Protein AF-A0A966XB94-F1 (afdb_monomer)

Solvent-accessible surface area (backbone atoms only — not comparable to full-atom values): 13380 Å² total; per-residue (Å²): 90,88,75,90,69,36,71,94,83,30,78,78,75,73,34,48,25,57,46,32,64,73,42,49,97,47,20,48,63,50,39,17,28,52,26,22,50,52,15,42,55,37,43,75,74,72,42,56,65,42,92,32,24,44,35,20,38,26,52,93,80,25,50,70,78,54,37,34,45,10,44,30,67,41,37,68,53,18,28,51,39,28,47,25,27,31,51,12,14,49,63,28,40,13,44,39,22,36,26,30,43,69,44,48,30,69,39,48,78,58,95,72,76,51,42,21,40,36,81,62,48,54,72,57,41,55,68,37,32,29,40,17,48,37,74,46,23,85,45,52,31,36,25,28,21,66,33,25,39,47,62,74,38,70,87,34,34,32,38,49,19,48,63,50,40,48,40,42,45,64,76,32,47,38,76,39,32,33,27,38,46,56,55,72,51,63,46,79,50,85,51,58,39,55,46,33,38,38,22,46,73,22,61,33,49,46,80,37,75,76,82,79,54,67,72,58,50,50,40,32,58,65,40,57,58,79,68,50,75,68,37,48,55,27,46,48,54,46,51,54,49,48,56,56,31,66,71,54,86,65,80,57,63,65,35,51,51,56,54,54,58,58,78,74,113

Sequence (265 aa):
RVQRLRAPLAREWPAPLDHVLEAGAQARDIIFARYAVIANELKSFGITANCIPTADVARDTTHPVLKNRCFGQSAEIVSEMALAAAQGLLEGGVLPVMKHMPGHGLAELDSHLQAPHTNVSLDKLEQVDFEPFRALNKLLMGMTAHVIYEAIDPERPGTISPEVHRLIRSSIGFDGLLMSDDLSMEALGGTVKDRTSAAIAAGCDIVLHCNGNLDEMQDVAEAACLMTLKARERAAKVINLHETLAQREVDISRFTAQLDAMSQI

Secondary structure (DSSP, 8-state):
---SS-TTTS-----HHHHHHHHGGGHHHHHHHHHHHHHHHHHHTT--EE---B-PPP-SSS-HHHHTTSS-SSHHHHHHHHHHHHHHHHHTT-EE-EEEET--TT-B--SSSSPPEE---HHHHHHHTHHHHHHTTTSSEEEE---EETTTBSSS-GGG-HHHHHHHHHTS---SEEEEEETTSGGG-S-HHHHHHHHHHHT-SEEE--S--HHHHHHHHHHH-SPPHHHHHHHHHHHHHHHHHHT-----HHHHHHHHHHTT-

Foldseek 3Di:
DDDDQDPPLADDDFQLQVQLVLCDPCSLVLLLLVLLRVLLSCVVVVAAADADDALAAADPQFDPVCRSSANYNFNVRSLSSRVSNQNSNLLSLHAYAYDAPQHPNQFHDDPPQAQTEHADAPVVSLRTRNSSLLSVLPGQHYEHGLYHYCNQHNPFGLLLALRSVVCSCPSSVRLHQYEYDALVRCHGPDALLVSLLSNVVSPHQYYHHDPPDPVSVVSNVVNNPDGDPSSVVSVVVVVVSSVVSVPDDHPSVVSVVVNVVSVVD

Mean predicted aligned error: 4.07 Å

Nearest PDB structures (foldseek):
  3tev-assembly1_A  TM=8.348E-01  e=4.240E-18  Deinococcus radiodurans R1 = ATCC 13939 = DSM 20539
  3sqm-assembly2_D  TM=8.487E-01  e=3.829E-17  Picosynechococcus sp. PCC 7002
  4gnv-assembly1_A  TM=8.788E-01  e=5.672E-16  Burkholderia cenocepacia J2315
  6k5j-assembly1_A  TM=8.424E-01  e=1.150E-16  Paenibacillaceae
  3sql-assembly1_A  TM=8.472E-01  e=2.626E-16  Picosynechococcus sp. PCC 7002

Radius of gyration: 18.17 Å; Cα contacts (8 Å, |Δi|>4): 525; chains: 1; bounding box: 46×42×48 Å

Structure (mmCIF, N/CA/C/O backbone):
data_AF-A0A966XB94-F1
#
_entry.id   AF-A0A966XB94-F1
#
loop_
_atom_site.group_PDB
_atom_site.id
_atom_site.type_symbol
_atom_site.label_atom_id
_atom_site.label_alt_id
_atom_site.label_comp_id
_atom_site.label_asym_id
_atom_site.label_entity_id
_atom_site.label_seq_id
_atom_site.pdbx_PDB_ins_code
_atom_site.Cartn_x
_atom_site.Cartn_y
_atom_site.Cartn_z
_atom_site.occupancy
_atom_site.B_iso_or_equiv
_atom_site.auth_seq_id
_atom_site.auth_comp_id
_atom_site.auth_asym_id
_atom_site.auth_atom_id
_atom_site.pdbx_PDB_model_num
ATOM 1 N N . ARG A 1 1 ? -6.868 13.690 0.221 1.00 81.06 1 ARG A N 1
ATOM 2 C CA . ARG A 1 1 ? -7.377 12.505 0.943 1.00 81.06 1 ARG A CA 1
ATOM 3 C C . ARG A 1 1 ? -8.189 11.669 -0.036 1.00 81.06 1 ARG A C 1
ATOM 5 O O . ARG A 1 1 ? -8.717 12.246 -0.981 1.00 81.06 1 ARG A O 1
ATOM 12 N N . VAL A 1 2 ? -8.322 10.361 0.179 1.00 87.44 2 VAL A N 1
ATOM 13 C CA . VAL A 1 2 ? -9.183 9.489 -0.638 1.00 87.44 2 VAL A CA 1
ATOM 14 C C . VAL A 1 2 ? -10.044 8.652 0.299 1.00 87.44 2 VAL A C 1
ATOM 16 O O . VAL A 1 2 ? -9.514 7.878 1.085 1.00 87.44 2 VAL A O 1
ATOM 19 N N . GLN A 1 3 ? -11.360 8.826 0.212 1.00 94.19 3 GLN A N 1
ATOM 20 C CA . GLN A 1 3 ? -12.354 8.063 0.959 1.00 94.19 3 GLN A CA 1
ATOM 21 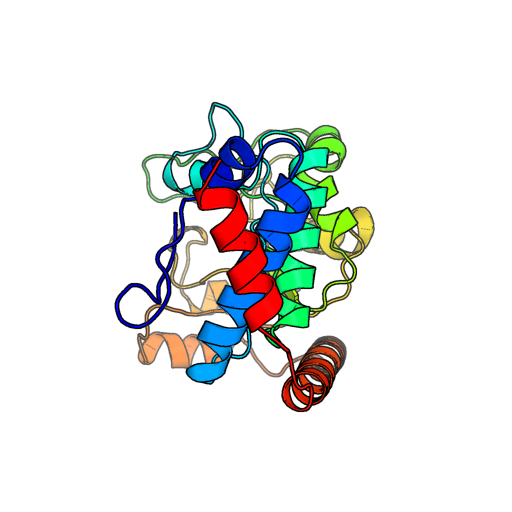C C . GLN A 1 3 ? -13.553 7.847 0.029 1.00 94.19 3 GLN A C 1
ATOM 23 O O . GLN A 1 3 ? -14.163 8.819 -0.414 1.00 94.19 3 GLN A O 1
ATOM 28 N N . ARG A 1 4 ? -13.832 6.590 -0.335 1.00 94.88 4 ARG A N 1
ATOM 29 C CA . ARG A 1 4 ? -14.879 6.249 -1.316 1.00 94.88 4 ARG A CA 1
ATOM 30 C C . ARG A 1 4 ? -16.256 6.104 -0.667 1.00 94.88 4 ARG A C 1
ATOM 32 O O . ARG A 1 4 ? -17.220 6.635 -1.201 1.00 94.88 4 ARG A O 1
ATOM 39 N N . LEU A 1 5 ? -16.327 5.449 0.493 1.00 95.31 5 LEU A N 1
ATOM 40 C CA . LEU A 1 5 ? -17.535 5.385 1.317 1.00 95.31 5 LEU A CA 1
ATOM 41 C C . LEU A 1 5 ? -17.541 6.548 2.301 1.00 95.31 5 LEU A C 1
ATOM 43 O O . LEU A 1 5 ? -16.591 6.709 3.061 1.00 95.31 5 LEU A O 1
ATOM 47 N N . ARG A 1 6 ? -18.585 7.366 2.245 1.00 94.31 6 ARG A N 1
ATOM 48 C CA . ARG A 1 6 ? -18.711 8.667 2.914 1.00 94.31 6 ARG A CA 1
ATOM 49 C C . ARG A 1 6 ? -20.108 8.818 3.507 1.00 94.31 6 ARG A C 1
ATOM 51 O O . ARG A 1 6 ? -20.956 7.951 3.280 1.00 94.31 6 ARG A O 1
ATOM 58 N N . ALA A 1 7 ? -20.367 9.898 4.239 1.00 92.19 7 ALA A N 1
ATOM 59 C CA . ALA A 1 7 ? -21.695 10.120 4.806 1.00 92.19 7 ALA A CA 1
ATOM 60 C C . ALA A 1 7 ? -22.765 10.164 3.690 1.00 92.19 7 ALA A C 1
ATOM 62 O O . ALA A 1 7 ? -22.505 10.730 2.624 1.00 92.19 7 ALA A O 1
ATOM 63 N N . PRO A 1 8 ? -23.961 9.577 3.900 1.00 93.81 8 PRO A N 1
ATOM 64 C CA . PRO A 1 8 ? -24.452 8.945 5.133 1.00 93.81 8 PRO A CA 1
ATOM 65 C C . PRO A 1 8 ? -24.104 7.448 5.286 1.00 93.81 8 PRO A C 1
ATOM 67 O O . PRO A 1 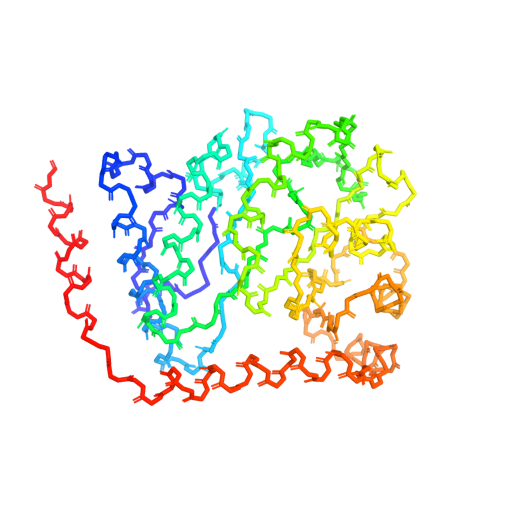8 ? -24.529 6.834 6.257 1.00 93.81 8 PRO A O 1
ATOM 70 N N . LEU A 1 9 ? -23.376 6.844 4.341 1.00 93.75 9 LEU A N 1
ATOM 71 C CA . LEU A 1 9 ? -23.086 5.401 4.327 1.00 93.75 9 LEU A CA 1
ATOM 72 C C . LEU A 1 9 ? -21.977 4.989 5.308 1.00 93.75 9 LEU A C 1
ATOM 74 O O . LEU A 1 9 ? -21.950 3.848 5.754 1.00 93.75 9 LEU A O 1
ATOM 78 N N . ALA A 1 10 ? -21.054 5.901 5.606 1.00 94.81 10 ALA A N 1
ATOM 79 C CA . ALA A 1 10 ? -19.931 5.702 6.520 1.00 94.81 10 ALA A CA 1
ATOM 80 C C . ALA A 1 10 ? -19.535 7.035 7.176 1.00 94.81 10 ALA A C 1
ATOM 82 O O . ALA A 1 10 ? -19.885 8.109 6.673 1.00 94.81 10 ALA A O 1
ATOM 83 N N . ARG A 1 11 ? -18.786 6.982 8.281 1.00 94.69 11 ARG A N 1
ATOM 84 C CA . ARG A 1 11 ? -18.250 8.155 8.985 1.00 94.69 11 ARG A CA 1
ATOM 85 C C . ARG A 1 11 ? -17.335 8.967 8.064 1.00 94.69 11 ARG A C 1
ATOM 87 O O . ARG A 1 11 ? -16.518 8.419 7.332 1.00 94.69 11 ARG A O 1
ATOM 94 N N . GLU A 1 12 ? -17.443 10.292 8.104 1.00 94.81 12 GLU A N 1
ATOM 95 C CA . GLU A 1 12 ? -16.472 11.182 7.455 1.00 94.81 12 GLU A CA 1
ATOM 96 C C . GLU A 1 12 ? -15.169 11.210 8.251 1.00 94.81 12 GLU A C 1
ATOM 98 O O . GLU A 1 12 ? -15.199 11.384 9.468 1.00 94.81 12 GLU A O 1
ATOM 103 N N . TRP A 1 13 ? -14.031 11.085 7.566 1.00 94.62 13 TRP A N 1
ATOM 104 C CA . TRP A 1 13 ? -12.727 11.119 8.221 1.00 94.62 13 TRP A CA 1
ATOM 105 C C . TRP A 1 13 ? -11.873 12.303 7.753 1.00 94.62 13 TRP A C 1
ATOM 107 O O . TRP A 1 13 ? -11.819 12.588 6.547 1.00 94.62 13 TRP A O 1
ATOM 117 N N . PRO A 1 14 ? -11.121 12.946 8.668 1.00 94.38 14 PRO A N 1
ATOM 118 C CA . PRO A 1 14 ? -10.070 13.879 8.283 1.00 94.38 14 PRO A CA 1
ATOM 119 C C . PRO A 1 14 ? -9.005 13.177 7.434 1.00 94.38 14 PRO A C 1
ATOM 121 O O . PRO A 1 14 ? -8.897 11.940 7.385 1.00 94.38 14 PRO A O 1
ATOM 124 N N . ALA A 1 15 ? -8.187 13.962 6.736 1.00 95.25 15 ALA A N 1
ATOM 125 C CA . ALA A 1 15 ? -7.038 13.403 6.039 1.00 95.25 15 ALA A CA 1
ATOM 126 C C . ALA A 1 15 ? -6.127 12.660 7.044 1.00 95.25 15 ALA A C 1
ATOM 128 O O . ALA A 1 15 ? -6.026 13.097 8.187 1.00 95.25 15 ALA A O 1
ATOM 129 N N . PRO A 1 16 ? -5.501 11.524 6.681 1.00 96.06 16 PRO A N 1
ATOM 130 C CA . PRO A 1 16 ? -4.623 10.796 7.598 1.00 96.06 16 PRO A CA 1
ATOM 131 C C . PRO A 1 16 ? -3.539 11.662 8.245 1.00 96.06 16 PRO A C 1
ATOM 133 O O . PRO A 1 16 ? -3.390 11.594 9.459 1.00 96.06 16 PRO A O 1
ATOM 136 N N . LEU A 1 17 ? -2.858 12.506 7.463 1.00 95.62 17 LEU A N 1
ATOM 137 C CA . LEU A 1 17 ? -1.831 13.416 7.975 1.00 95.62 17 LEU A CA 1
ATOM 138 C C . LEU A 1 17 ? -2.401 14.389 9.015 1.00 95.62 17 LEU A C 1
ATOM 140 O O . LEU A 1 17 ? -1.863 14.489 10.111 1.00 95.62 17 LEU A O 1
ATOM 144 N N . ASP A 1 18 ? -3.513 15.051 8.689 1.00 95.50 18 ASP A N 1
ATOM 145 C CA . ASP A 1 18 ? -4.165 16.014 9.585 1.00 95.50 18 ASP A CA 1
ATOM 146 C C . ASP A 1 18 ? -4.598 15.331 10.892 1.00 95.50 18 ASP A C 1
ATOM 148 O O . ASP A 1 18 ? -4.340 15.841 11.973 1.00 95.50 18 ASP A O 1
ATOM 152 N N . HIS A 1 19 ? -5.146 14.115 10.805 1.00 95.38 19 HIS A N 1
ATOM 153 C CA . HIS A 1 19 ? -5.589 13.356 11.976 1.00 95.38 19 HIS A CA 1
ATOM 154 C C . HIS A 1 19 ? -4.436 12.946 12.900 1.00 95.38 19 HIS A C 1
ATOM 156 O O . HIS A 1 19 ? -4.595 12.946 14.116 1.00 95.38 19 HIS A O 1
ATOM 162 N N . VAL A 1 20 ? -3.281 12.580 12.330 1.00 96.88 20 VAL A N 1
ATOM 163 C CA . VAL A 1 20 ? -2.068 12.290 13.111 1.00 96.88 20 VAL A CA 1
ATOM 164 C C . VAL A 1 20 ? -1.598 13.551 13.833 1.00 96.88 20 VAL A C 1
ATOM 166 O O . VAL A 1 20 ? -1.288 13.491 15.021 1.00 96.88 20 VAL A O 1
ATOM 169 N N . LEU A 1 21 ? -1.575 14.692 13.138 1.00 95.50 21 LEU A N 1
ATOM 170 C CA . LEU A 1 21 ? -1.151 15.969 13.714 1.00 95.50 21 LEU A CA 1
ATOM 171 C C . LEU A 1 21 ? -2.092 16.439 14.833 1.00 95.50 21 LEU A C 1
ATOM 173 O O . LEU A 1 21 ? -1.614 16.843 15.890 1.00 95.50 21 LEU A O 1
ATOM 177 N N . GLU A 1 22 ? -3.406 16.347 14.625 1.00 95.12 22 GLU A N 1
ATOM 178 C CA . GLU A 1 22 ? -4.432 16.707 15.613 1.00 95.12 22 GLU A CA 1
ATOM 179 C C . GLU A 1 22 ? -4.371 15.813 16.860 1.00 95.12 22 GLU A C 1
ATOM 181 O O . GLU A 1 22 ? -4.443 16.309 17.982 1.00 95.12 22 GLU A O 1
ATOM 186 N N . ALA A 1 23 ? -4.187 14.501 16.683 1.00 94.94 23 ALA A N 1
ATOM 187 C CA . ALA A 1 23 ? -4.141 13.548 17.791 1.00 94.94 23 ALA A CA 1
ATOM 188 C C . ALA A 1 23 ? -2.855 13.640 18.637 1.00 94.94 23 ALA A C 1
ATOM 190 O O . ALA A 1 23 ? -2.829 13.173 19.782 1.00 94.94 23 ALA A O 1
ATOM 191 N N . GLY A 1 24 ? -1.776 14.216 18.094 1.00 94.94 24 GLY A N 1
ATOM 192 C CA . GLY A 1 24 ? -0.509 14.420 18.797 1.00 94.94 24 GLY A CA 1
ATOM 193 C C . GLY A 1 24 ? 0.023 13.136 19.442 1.00 94.94 24 GLY A C 1
ATOM 194 O O . GLY A 1 24 ? 0.186 12.112 18.784 1.00 94.94 24 GLY A O 1
ATOM 195 N N . ALA A 1 25 ? 0.261 13.164 20.756 1.00 94.75 25 ALA A N 1
ATOM 196 C CA . ALA A 1 25 ? 0.784 12.012 21.501 1.00 94.75 25 ALA A CA 1
ATOM 197 C C . ALA A 1 25 ? -0.132 10.769 21.473 1.00 94.75 25 ALA A C 1
ATOM 199 O O . ALA A 1 25 ? 0.331 9.667 21.750 1.00 94.75 25 ALA A O 1
ATOM 200 N N . GLN A 1 26 ? -1.416 10.927 21.137 1.00 95.88 26 GLN A N 1
ATOM 201 C CA . GLN A 1 26 ? -2.382 9.827 21.038 1.00 95.88 26 GLN A CA 1
ATOM 202 C C . GLN A 1 26 ? -2.516 9.285 19.605 1.00 95.88 26 GLN A C 1
ATOM 204 O O . GLN A 1 26 ? -3.326 8.388 19.365 1.00 95.88 26 GLN A O 1
ATOM 209 N N . ALA A 1 27 ? -1.741 9.802 18.643 1.00 97.00 27 ALA A N 1
ATOM 210 C CA . ALA A 1 27 ? -1.907 9.501 17.222 1.00 97.00 27 ALA A CA 1
ATOM 211 C C . ALA A 1 27 ? -1.929 8.003 16.916 1.00 97.00 27 ALA A C 1
ATOM 213 O O . ALA A 1 27 ? -2.800 7.554 16.175 1.00 97.00 27 ALA A O 1
ATOM 214 N N . ARG A 1 28 ? -1.045 7.211 17.533 1.00 97.88 28 ARG A N 1
ATOM 215 C CA . ARG A 1 28 ? -0.997 5.757 17.328 1.00 97.88 28 ARG A CA 1
ATOM 216 C C . ARG A 1 28 ? -2.343 5.096 17.618 1.00 97.88 28 ARG A C 1
ATOM 218 O O . ARG A 1 28 ? -2.880 4.369 16.781 1.00 97.88 28 ARG A O 1
ATOM 225 N N . ASP A 1 29 ? -2.887 5.360 18.797 1.00 97.38 29 ASP A N 1
ATOM 226 C CA . ASP A 1 29 ? -4.100 4.708 19.277 1.00 97.38 29 ASP A CA 1
ATOM 227 C C . ASP A 1 29 ? -5.339 5.226 18.531 1.00 97.38 29 ASP A C 1
ATOM 229 O O . ASP A 1 29 ? -6.244 4.454 18.206 1.00 97.38 29 ASP A O 1
ATOM 233 N N . ILE A 1 30 ? -5.341 6.508 18.161 1.00 97.50 30 ILE A N 1
ATOM 234 C CA . ILE A 1 30 ? -6.387 7.127 17.342 1.00 97.50 30 ILE A CA 1
ATOM 235 C C . ILE A 1 30 ? -6.385 6.583 15.910 1.00 97.50 30 ILE A C 1
ATOM 237 O O . ILE A 1 30 ? -7.448 6.291 15.357 1.00 97.50 30 ILE A O 1
ATOM 241 N N . ILE A 1 31 ? -5.215 6.401 15.296 1.00 98.25 31 ILE A N 1
ATOM 242 C CA . ILE A 1 31 ? -5.094 5.797 13.967 1.00 98.25 31 ILE A CA 1
ATOM 243 C C . ILE A 1 31 ? -5.519 4.329 14.001 1.00 98.25 31 ILE A C 1
ATOM 245 O O . ILE A 1 31 ? -6.277 3.906 13.127 1.00 98.25 31 ILE A O 1
ATOM 249 N N . PHE A 1 32 ? -5.126 3.575 15.028 1.00 98.56 32 PHE A N 1
ATOM 250 C CA . PHE A 1 32 ? -5.608 2.211 15.225 1.00 98.56 32 PHE A CA 1
ATOM 251 C C . PHE A 1 32 ? -7.145 2.155 15.299 1.00 98.56 32 PHE A C 1
ATOM 253 O O . PHE A 1 32 ? -7.776 1.456 14.502 1.00 98.56 32 PHE A O 1
ATOM 260 N N . ALA A 1 33 ? -7.758 2.940 16.193 1.00 98.12 33 ALA A N 1
ATOM 261 C CA . ALA A 1 33 ? -9.210 2.975 16.372 1.00 98.12 33 ALA A CA 1
ATOM 262 C C . ALA A 1 33 ? -9.939 3.423 15.096 1.00 98.12 33 ALA A C 1
ATOM 264 O O . ALA A 1 33 ? -10.925 2.805 14.692 1.00 98.12 33 ALA A O 1
ATOM 265 N N . ARG A 1 34 ? -9.416 4.448 14.408 1.00 97.62 34 ARG A N 1
ATOM 266 C CA . ARG A 1 34 ? -9.930 4.914 13.114 1.00 97.62 34 ARG A CA 1
ATOM 267 C C . ARG A 1 34 ? -10.039 3.772 12.116 1.00 97.62 34 ARG A C 1
ATOM 269 O O . ARG A 1 34 ? -11.087 3.593 11.500 1.00 97.62 34 ARG A O 1
ATOM 276 N N . TYR A 1 35 ? -8.963 3.015 11.930 1.00 98.31 35 TYR A N 1
ATOM 277 C CA . TYR A 1 35 ? -8.954 1.966 10.920 1.00 98.31 35 TYR A CA 1
ATOM 278 C C . TYR A 1 35 ? -9.720 0.711 11.340 1.00 98.31 35 TYR A C 1
ATOM 280 O O . TYR A 1 35 ? -10.252 0.037 10.461 1.00 98.31 35 TYR A O 1
ATOM 288 N N . ALA A 1 36 ? -9.881 0.451 12.640 1.00 97.88 36 ALA A N 1
ATOM 289 C CA . ALA A 1 36 ? -10.819 -0.560 13.124 1.00 97.88 36 ALA A CA 1
ATOM 290 C C . ALA A 1 36 ? -12.274 -0.204 12.777 1.00 97.88 36 ALA A C 1
ATOM 292 O O . ALA A 1 36 ? -12.994 -1.044 12.235 1.00 97.88 36 ALA A O 1
ATOM 293 N N . VAL A 1 37 ? -12.689 1.054 12.994 1.00 97.31 37 VAL A N 1
ATOM 294 C CA . VAL A 1 37 ? -14.025 1.538 12.596 1.00 97.31 37 VAL A CA 1
ATOM 295 C C . VAL A 1 37 ? -14.209 1.470 11.079 1.00 97.31 37 VAL A C 1
ATOM 297 O O . VAL A 1 37 ? -15.192 0.889 10.624 1.00 97.31 37 VAL A O 1
ATOM 300 N N . ILE A 1 38 ? -13.241 1.963 10.296 1.00 97.62 38 ILE A N 1
ATOM 301 C CA . ILE A 1 38 ? -13.282 1.880 8.823 1.00 97.62 38 ILE A CA 1
ATOM 302 C C . ILE A 1 38 ? -13.419 0.427 8.354 1.00 97.62 38 ILE A C 1
ATOM 304 O O . ILE A 1 38 ? -14.188 0.148 7.438 1.00 97.62 38 ILE A O 1
ATOM 308 N N . ALA A 1 39 ? -12.686 -0.512 8.954 1.00 97.50 39 ALA A N 1
ATOM 309 C CA . ALA A 1 39 ? -12.783 -1.921 8.590 1.00 97.50 39 ALA A CA 1
ATOM 310 C C . ALA A 1 39 ? -14.174 -2.501 8.868 1.00 97.50 39 ALA A C 1
ATOM 312 O O . ALA A 1 39 ? -14.725 -3.177 8.003 1.00 97.50 39 ALA A O 1
ATOM 313 N N . ASN A 1 40 ? -14.781 -2.186 10.012 1.00 95.25 40 ASN A N 1
ATOM 314 C CA . ASN A 1 40 ? -16.141 -2.628 10.310 1.00 95.25 40 ASN A CA 1
ATOM 315 C C . ASN A 1 40 ? -17.174 -2.042 9.328 1.00 95.25 40 ASN A C 1
ATOM 317 O O . ASN A 1 40 ? -18.054 -2.761 8.855 1.00 95.25 40 ASN A O 1
ATOM 321 N N . GLU A 1 41 ? -17.040 -0.759 8.975 1.00 95.88 41 GLU A N 1
ATOM 322 C CA . GLU A 1 41 ? -17.868 -0.120 7.944 1.00 95.88 41 GLU A CA 1
ATOM 323 C C . GLU A 1 41 ? -17.723 -0.841 6.599 1.00 95.88 41 GLU A C 1
ATOM 325 O O . GLU A 1 41 ? -18.720 -1.256 6.018 1.00 95.88 41 GLU A O 1
ATOM 330 N N . LEU A 1 42 ? -16.496 -1.075 6.126 1.00 97.00 42 LEU A N 1
ATOM 331 C CA . LEU A 1 42 ? -16.233 -1.805 4.880 1.00 97.00 42 LEU A CA 1
ATOM 332 C C . LEU A 1 42 ? -16.799 -3.234 4.905 1.00 97.00 42 LEU A C 1
ATOM 334 O O . LEU A 1 42 ? -17.461 -3.648 3.949 1.00 97.00 42 LEU A O 1
ATOM 338 N N . LYS A 1 43 ? -16.600 -3.961 6.011 1.00 94.50 43 LYS A N 1
ATOM 339 C CA . LYS A 1 43 ? -17.106 -5.326 6.208 1.00 94.50 43 LYS A CA 1
ATOM 340 C C . LYS A 1 43 ? -18.632 -5.380 6.086 1.00 94.50 43 LYS A C 1
ATOM 342 O O . LYS A 1 43 ? -19.150 -6.319 5.486 1.00 94.50 43 LYS A O 1
ATOM 347 N N . SER A 1 44 ? -19.346 -4.358 6.571 1.00 93.56 44 SER A N 1
ATOM 348 C CA . SER A 1 44 ? -20.813 -4.255 6.447 1.00 93.56 44 SER A CA 1
ATOM 349 C C . SER A 1 44 ? -21.319 -4.176 4.999 1.00 93.56 44 SER A C 1
ATOM 351 O O . SER A 1 44 ? -22.456 -4.556 4.727 1.00 93.56 44 SER A O 1
ATOM 353 N N . PHE A 1 45 ? -20.461 -3.764 4.059 1.00 96.12 45 PHE A N 1
ATOM 354 C CA . PHE A 1 45 ? -20.742 -3.741 2.619 1.00 96.12 45 PHE A CA 1
ATOM 355 C C . PHE A 1 45 ? -20.139 -4.941 1.870 1.00 96.12 45 PHE A C 1
ATOM 357 O O . PHE A 1 45 ? -20.130 -4.959 0.641 1.00 96.12 45 PHE A O 1
ATOM 364 N N . GLY A 1 46 ? -19.607 -5.936 2.587 1.00 95.69 46 GLY A N 1
ATOM 365 C CA . GLY A 1 46 ? -18.952 -7.103 1.994 1.00 95.69 46 GLY A CA 1
ATOM 366 C C . GLY A 1 46 ? -17.560 -6.822 1.417 1.00 95.69 46 GLY A C 1
ATOM 367 O O . GLY A 1 46 ? -17.026 -7.656 0.690 1.00 95.69 46 GLY A O 1
ATOM 368 N N . ILE A 1 47 ? -16.953 -5.670 1.726 1.00 97.50 47 ILE A N 1
ATOM 369 C CA . ILE A 1 47 ? -15.595 -5.336 1.282 1.00 97.50 47 ILE A CA 1
ATOM 370 C C . ILE A 1 47 ? -14.588 -5.969 2.246 1.00 97.50 47 ILE A C 1
ATOM 372 O O . ILE A 1 47 ? -14.624 -5.723 3.450 1.00 97.50 47 ILE A O 1
ATOM 376 N N . THR A 1 48 ? -13.672 -6.777 1.712 1.00 97.06 48 THR A N 1
ATOM 377 C CA . THR A 1 48 ? -12.785 -7.647 2.508 1.00 97.06 48 THR A CA 1
ATOM 378 C C . THR A 1 48 ? -11.330 -7.188 2.556 1.00 97.06 48 THR A C 1
ATOM 380 O O . THR A 1 48 ? -10.573 -7.645 3.412 1.00 97.06 48 THR A O 1
ATOM 383 N N . ALA A 1 49 ? -10.935 -6.263 1.680 1.00 97.88 49 ALA A N 1
ATOM 384 C CA . ALA A 1 49 ? -9.598 -5.685 1.632 1.00 97.88 49 ALA A CA 1
ATOM 385 C C . ALA A 1 49 ? -9.666 -4.162 1.471 1.00 97.88 49 ALA A C 1
ATOM 387 O O . ALA A 1 49 ? -10.589 -3.628 0.856 1.00 97.88 49 ALA A O 1
ATOM 388 N N . ASN A 1 50 ? -8.670 -3.460 2.008 1.00 98.25 50 ASN A N 1
ATOM 389 C CA . ASN A 1 50 ? -8.528 -2.017 1.860 1.00 98.25 50 ASN A CA 1
ATOM 390 C C . ASN A 1 50 ? -7.096 -1.671 1.440 1.00 98.25 50 ASN A C 1
ATOM 392 O O . ASN A 1 50 ? -6.136 -2.123 2.062 1.00 98.25 50 ASN A O 1
ATOM 396 N N . CYS A 1 51 ? -6.953 -0.831 0.410 1.00 97.75 51 CYS A N 1
ATOM 397 C CA . CYS A 1 51 ? -5.662 -0.378 -0.113 1.00 97.75 51 CYS A CA 1
ATOM 398 C C . CYS A 1 51 ? -5.031 0.708 0.769 1.00 97.75 51 CYS A C 1
ATOM 400 O O . CYS A 1 51 ? -4.858 1.850 0.330 1.00 97.75 51 CYS A O 1
ATOM 402 N N . ILE A 1 52 ? -4.753 0.329 2.014 1.00 96.94 52 ILE A N 1
ATOM 403 C CA . ILE A 1 52 ? -4.171 1.067 3.134 1.00 96.94 52 ILE A CA 1
ATOM 404 C C . ILE A 1 52 ? -3.372 0.041 3.963 1.00 96.94 52 ILE A C 1
ATOM 406 O O . ILE A 1 52 ? -3.810 -1.106 4.082 1.00 96.94 52 ILE A O 1
ATOM 410 N N . PRO A 1 53 ? -2.244 0.425 4.585 1.00 97.88 53 PRO A N 1
ATOM 411 C CA . PRO A 1 53 ? -1.746 1.792 4.785 1.00 97.88 53 PRO A CA 1
ATOM 412 C C . PRO A 1 53 ? -1.018 2.418 3.591 1.00 97.88 53 PRO A C 1
ATOM 414 O O . PRO A 1 53 ? -0.357 1.729 2.819 1.00 97.88 53 PRO A O 1
ATOM 417 N N . THR A 1 54 ? -1.102 3.751 3.486 1.00 95.88 54 THR A N 1
ATOM 418 C CA . THR A 1 54 ? -0.176 4.553 2.667 1.00 95.88 54 THR A CA 1
ATOM 419 C C . THR A 1 54 ? 1.112 4.741 3.473 1.00 95.88 54 THR A C 1
ATOM 421 O O . THR A 1 54 ? 1.171 5.609 4.341 1.00 95.88 54 THR A O 1
ATOM 424 N N . ALA A 1 55 ? 2.119 3.914 3.216 1.00 96.88 55 ALA A N 1
ATOM 425 C CA . ALA A 1 55 ? 3.409 3.925 3.911 1.00 96.88 55 ALA A CA 1
ATOM 426 C C . ALA A 1 55 ? 4.440 4.857 3.235 1.00 96.88 55 ALA A C 1
ATOM 428 O O . ALA A 1 55 ? 5.643 4.722 3.426 1.00 96.88 55 ALA A O 1
ATOM 429 N N . ASP A 1 56 ? 3.960 5.814 2.438 1.00 95.75 56 ASP A N 1
ATOM 430 C CA . ASP A 1 56 ? 4.779 6.823 1.773 1.00 95.75 56 ASP A CA 1
ATOM 431 C C . ASP A 1 56 ? 5.183 7.936 2.759 1.00 95.75 56 ASP A C 1
ATOM 433 O O . ASP A 1 56 ? 4.327 8.493 3.455 1.00 95.75 56 ASP A O 1
ATOM 437 N N . VAL A 1 57 ? 6.467 8.314 2.778 1.00 95.31 57 VAL A N 1
ATOM 438 C CA . VAL A 1 57 ? 6.978 9.423 3.604 1.00 95.31 57 VAL A CA 1
ATOM 439 C C . VAL A 1 57 ? 6.765 10.761 2.899 1.00 95.31 57 VAL A C 1
ATOM 441 O O . VAL A 1 57 ? 7.326 11.011 1.827 1.00 95.31 57 VAL A O 1
ATOM 444 N N . ALA A 1 58 ? 5.957 11.637 3.500 1.00 92.69 58 ALA A N 1
ATOM 445 C CA . ALA A 1 58 ? 5.694 12.958 2.945 1.00 92.69 58 ALA A CA 1
ATOM 446 C C . ALA A 1 58 ? 6.892 13.900 3.116 1.00 92.69 58 ALA A C 1
ATOM 448 O O . ALA A 1 58 ? 7.601 13.885 4.116 1.00 92.69 58 ALA A O 1
ATOM 449 N N . ARG A 1 59 ? 7.077 14.785 2.146 1.00 88.44 59 ARG A N 1
ATOM 450 C CA . ARG A 1 59 ? 8.092 15.839 2.116 1.00 88.44 59 ARG A CA 1
ATOM 451 C C . ARG A 1 59 ? 7.429 17.167 1.781 1.00 88.44 59 ARG A C 1
ATOM 453 O O . ARG A 1 59 ? 6.238 17.232 1.462 1.00 88.44 59 ARG A O 1
ATOM 460 N N . ASP A 1 60 ? 8.194 18.245 1.854 1.00 86.19 60 ASP A N 1
ATOM 461 C CA . ASP A 1 60 ? 7.679 19.569 1.503 1.00 86.19 60 ASP A CA 1
ATOM 462 C C . ASP A 1 60 ? 7.370 19.693 0.011 1.00 86.19 60 ASP A C 1
ATOM 464 O O . ASP A 1 60 ? 6.382 20.329 -0.345 1.00 86.19 60 ASP A O 1
ATOM 468 N N . THR A 1 61 ? 8.128 18.985 -0.830 1.00 83.69 61 THR A N 1
ATOM 469 C CA . THR A 1 61 ? 7.914 18.887 -2.280 1.00 83.69 61 THR A CA 1
ATOM 470 C C . THR A 1 61 ? 6.882 17.833 -2.685 1.00 83.69 61 THR A C 1
ATOM 472 O O . THR A 1 61 ? 6.468 17.804 -3.842 1.00 83.69 61 THR A O 1
ATOM 475 N N . THR A 1 62 ? 6.422 16.972 -1.765 1.00 85.06 62 THR A N 1
ATOM 476 C CA . THR A 1 62 ? 5.432 15.938 -2.098 1.00 85.06 62 THR A CA 1
ATOM 477 C C . THR A 1 62 ? 4.149 16.587 -2.601 1.00 85.06 62 THR A C 1
ATOM 479 O O . THR A 1 62 ? 3.543 17.418 -1.919 1.00 85.06 62 THR A O 1
ATOM 482 N N . HIS A 1 63 ? 3.697 16.145 -3.775 1.00 83.25 63 HIS A N 1
ATOM 483 C CA . HIS A 1 63 ? 2.511 16.691 -4.418 1.00 83.25 63 HIS A CA 1
ATOM 484 C C . HIS A 1 63 ? 1.283 16.653 -3.478 1.00 83.25 63 HIS A C 1
ATOM 486 O O . HIS A 1 63 ? 1.040 15.623 -2.832 1.00 83.25 63 HIS A O 1
ATOM 492 N N . PRO A 1 64 ? 0.446 17.712 -3.418 1.00 81.62 64 PRO A N 1
ATOM 493 C CA . PRO A 1 64 ? -0.677 17.799 -2.475 1.00 81.62 64 PRO A CA 1
ATOM 494 C C . PRO A 1 64 ? -1.672 16.630 -2.536 1.00 81.62 64 PRO A C 1
ATOM 496 O O . PRO A 1 64 ? -2.280 16.276 -1.523 1.00 81.62 64 PRO A O 1
ATOM 499 N N . VAL A 1 65 ? -1.823 16.006 -3.712 1.00 80.06 65 VAL A N 1
ATOM 500 C CA . VAL A 1 65 ? -2.678 14.818 -3.910 1.00 80.06 65 VAL A CA 1
ATOM 501 C C . VAL A 1 65 ? -2.196 13.617 -3.091 1.00 80.06 65 VAL A C 1
ATOM 503 O O . VAL A 1 65 ? -3.031 12.842 -2.623 1.00 80.06 65 VAL A O 1
ATOM 506 N N . LEU A 1 66 ? -0.880 13.463 -2.904 1.00 85.81 66 LEU A N 1
ATOM 507 C CA . LEU A 1 66 ? -0.284 12.399 -2.095 1.00 85.81 66 LEU A CA 1
ATOM 508 C C . LEU A 1 66 ? -0.052 12.840 -0.647 1.00 85.81 66 LEU A C 1
ATOM 510 O O . LEU A 1 66 ? -0.343 12.069 0.263 1.00 85.81 66 LEU A O 1
ATOM 514 N N . LYS A 1 67 ? 0.398 14.080 -0.417 1.00 90.00 67 LYS A N 1
ATOM 515 C CA . LYS A 1 67 ? 0.833 14.566 0.905 1.00 90.00 67 LYS A CA 1
ATOM 516 C C . LYS A 1 67 ? -0.203 14.326 2.005 1.00 90.00 67 LYS A C 1
ATOM 518 O O . LYS A 1 67 ? 0.110 13.749 3.038 1.00 90.00 67 LYS A O 1
ATOM 523 N N . ASN A 1 68 ? -1.464 14.674 1.756 1.00 89.94 68 ASN A N 1
ATOM 524 C CA . ASN A 1 68 ? -2.548 14.481 2.727 1.00 89.94 68 ASN A CA 1
ATOM 525 C C . ASN A 1 68 ? -3.092 13.035 2.787 1.00 89.94 68 ASN A C 1
ATOM 527 O O . ASN A 1 68 ? -4.154 12.797 3.357 1.00 89.94 68 ASN A O 1
ATOM 531 N N . ARG A 1 69 ? -2.440 12.068 2.137 1.00 93.50 69 ARG A N 1
ATOM 532 C CA . ARG A 1 69 ? -2.730 10.627 2.243 1.00 93.50 69 ARG A CA 1
ATOM 533 C C . ARG A 1 69 ? -1.678 9.896 3.078 1.00 93.50 69 ARG A C 1
ATOM 535 O O . ARG A 1 69 ? -1.979 8.800 3.544 1.00 93.50 69 ARG A O 1
ATOM 542 N N . CYS A 1 70 ? -0.491 10.481 3.235 1.00 95.06 70 CYS A N 1
ATOM 543 C CA . CYS A 1 70 ? 0.578 10.000 4.105 1.00 95.06 70 CYS A CA 1
ATOM 544 C C . CYS A 1 70 ? 0.204 10.164 5.583 1.00 95.06 70 CYS A C 1
ATOM 546 O O . CYS A 1 70 ? -0.705 10.923 5.921 1.00 95.06 70 CYS A O 1
ATOM 548 N N . PHE A 1 71 ? 0.935 9.477 6.459 1.00 97.19 71 PHE A N 1
ATOM 549 C CA . PHE A 1 71 ? 0.773 9.606 7.910 1.00 97.19 71 PHE A CA 1
ATOM 550 C C . PHE A 1 71 ? 1.728 10.611 8.559 1.00 97.19 71 PHE A C 1
ATOM 552 O O . PHE A 1 71 ? 1.464 11.068 9.662 1.00 97.19 71 PHE A O 1
ATOM 559 N N . GLY A 1 72 ? 2.828 10.965 7.897 1.00 95.69 72 GLY A N 1
ATOM 560 C CA . GLY A 1 72 ? 3.845 11.832 8.479 1.00 95.69 72 GLY A CA 1
ATOM 561 C C . GLY A 1 72 ? 4.977 12.145 7.510 1.00 95.69 72 GLY A C 1
ATOM 562 O O . GLY A 1 72 ? 4.956 11.725 6.350 1.00 95.69 72 GLY A O 1
ATOM 563 N N . GLN A 1 73 ? 5.957 12.900 8.008 1.00 94.69 73 GLN A N 1
ATOM 564 C CA . GLN A 1 73 ? 7.118 13.366 7.240 1.00 94.69 73 GLN A CA 1
ATOM 565 C C . GLN A 1 73 ? 8.445 12.702 7.645 1.00 94.69 73 GLN A C 1
ATOM 567 O O . GLN A 1 73 ? 9.488 13.007 7.072 1.00 94.69 73 GLN A O 1
ATOM 572 N N . SER A 1 74 ? 8.424 11.785 8.615 1.00 95.88 74 SER A N 1
ATOM 573 C CA . SER A 1 74 ? 9.577 10.962 8.987 1.00 95.88 74 SER A CA 1
ATOM 574 C C . SER A 1 74 ? 9.250 9.483 8.819 1.00 95.88 74 SER A C 1
ATOM 576 O O . SER A 1 74 ? 8.096 9.076 8.960 1.00 95.88 74 SER A O 1
ATOM 578 N N . ALA A 1 75 ? 10.278 8.688 8.521 1.00 96.69 75 ALA A N 1
ATOM 579 C CA . ALA A 1 75 ? 10.160 7.240 8.399 1.00 96.69 75 ALA A CA 1
ATOM 580 C C . ALA A 1 75 ? 9.573 6.621 9.682 1.00 96.69 75 ALA A C 1
ATOM 582 O O . ALA A 1 75 ? 8.571 5.924 9.617 1.00 96.69 75 ALA A O 1
ATOM 583 N N . GLU A 1 76 ? 10.082 7.030 10.849 1.00 97.88 76 GLU A N 1
ATOM 584 C CA . GLU A 1 76 ? 9.613 6.588 12.168 1.00 97.88 76 GLU A CA 1
ATOM 585 C C . GLU A 1 76 ? 8.102 6.797 12.383 1.00 97.88 76 GLU A C 1
ATOM 587 O O . GLU A 1 76 ? 7.384 5.841 12.678 1.00 97.88 76 GLU A O 1
ATOM 592 N N . ILE A 1 77 ? 7.596 8.022 12.173 1.00 97.75 77 ILE A N 1
ATOM 593 C CA . ILE A 1 77 ? 6.165 8.326 12.354 1.00 97.75 77 ILE A CA 1
ATOM 594 C C . ILE A 1 77 ? 5.328 7.524 11.354 1.00 97.75 77 ILE A C 1
ATOM 596 O O . ILE A 1 77 ? 4.282 6.977 11.705 1.00 97.75 77 ILE A O 1
ATOM 600 N N . VAL A 1 78 ? 5.769 7.443 10.096 1.00 98.19 78 VAL A N 1
ATOM 601 C CA . VAL A 1 78 ? 5.031 6.711 9.061 1.00 98.19 78 VAL A CA 1
ATOM 602 C C . VAL A 1 78 ? 4.988 5.221 9.374 1.00 98.19 78 VAL A C 1
ATOM 604 O O . VAL A 1 78 ? 3.916 4.634 9.262 1.00 98.19 78 VAL A O 1
ATOM 607 N N . SER A 1 79 ? 6.091 4.626 9.820 1.00 98.56 79 SER A N 1
ATOM 608 C CA . SER A 1 79 ? 6.178 3.230 10.252 1.00 98.56 79 SER A CA 1
ATOM 609 C C . SER A 1 79 ? 5.209 2.920 11.380 1.00 98.56 79 SER A C 1
ATOM 611 O O . SER A 1 79 ? 4.419 1.978 11.281 1.00 98.56 79 SER A O 1
ATOM 613 N N . GLU A 1 80 ? 5.212 3.745 12.426 1.00 98.56 80 GLU A N 1
ATOM 614 C CA . GLU A 1 80 ? 4.345 3.554 13.584 1.00 98.56 80 GLU A CA 1
ATOM 615 C C . GLU A 1 80 ? 2.860 3.684 13.211 1.00 98.56 80 GLU A C 1
ATOM 617 O O . GLU A 1 80 ? 2.050 2.806 13.528 1.00 98.56 80 GLU A O 1
ATOM 622 N N . MET A 1 81 ? 2.491 4.745 12.486 1.00 98.81 81 MET A N 1
ATOM 623 C CA . MET A 1 81 ? 1.098 5.003 12.112 1.00 98.81 81 MET A CA 1
ATOM 624 C C . MET A 1 81 ? 0.585 4.025 11.052 1.00 98.81 81 MET A C 1
ATOM 626 O O . MET A 1 81 ? -0.564 3.589 11.122 1.00 98.81 81 MET A O 1
ATOM 630 N N . ALA A 1 82 ? 1.415 3.642 10.079 1.00 98.69 82 ALA A N 1
ATOM 631 C CA . ALA A 1 82 ? 1.049 2.643 9.081 1.00 98.69 82 ALA A CA 1
ATOM 632 C C . ALA A 1 82 ? 0.839 1.270 9.732 1.00 98.69 82 ALA A C 1
ATOM 634 O O . ALA A 1 82 ? -0.129 0.582 9.395 1.00 98.69 82 ALA A O 1
ATOM 635 N N . LEU A 1 83 ? 1.685 0.887 10.696 1.00 98.75 83 LEU A N 1
ATOM 636 C CA . LEU A 1 83 ? 1.497 -0.340 11.466 1.00 98.75 83 LEU A CA 1
ATOM 637 C C . LEU A 1 83 ? 0.199 -0.285 12.282 1.00 98.75 83 LEU A C 1
ATOM 639 O O . LEU A 1 83 ? -0.591 -1.227 12.216 1.00 98.75 83 LEU A O 1
ATOM 643 N N . ALA A 1 84 ? -0.065 0.820 12.988 1.00 98.75 84 ALA A N 1
ATOM 644 C CA . ALA A 1 84 ? -1.309 1.015 13.733 1.00 98.75 84 ALA A CA 1
ATOM 645 C C . ALA A 1 84 ? -2.544 0.924 12.821 1.00 98.75 84 ALA A C 1
ATOM 647 O O . ALA A 1 84 ? -3.517 0.248 13.157 1.00 98.75 84 ALA A O 1
ATOM 648 N N . ALA A 1 85 ? -2.487 1.529 11.633 1.00 98.81 85 ALA A N 1
ATOM 649 C CA . ALA A 1 85 ? -3.550 1.456 10.637 1.00 98.81 85 ALA A CA 1
ATOM 650 C C . ALA A 1 85 ? -3.789 0.022 10.145 1.00 98.81 85 ALA A C 1
ATOM 652 O O . ALA A 1 85 ? -4.931 -0.432 10.092 1.00 98.81 85 ALA A O 1
ATOM 653 N N . ALA A 1 86 ? -2.722 -0.711 9.814 1.00 98.81 86 ALA A N 1
ATOM 654 C CA . ALA A 1 86 ? -2.824 -2.097 9.371 1.00 98.81 86 ALA A CA 1
ATOM 655 C C . ALA A 1 86 ? -3.386 -3.012 10.470 1.00 98.81 86 ALA A C 1
ATOM 657 O O . ALA A 1 86 ? -4.243 -3.851 10.196 1.00 98.81 86 ALA A O 1
ATOM 658 N N . GLN A 1 87 ? -2.945 -2.829 11.717 1.00 98.56 87 GLN A N 1
ATOM 659 C CA . GLN A 1 87 ? -3.460 -3.571 12.867 1.00 98.56 87 GLN A CA 1
ATOM 660 C C . GLN A 1 87 ? -4.931 -3.239 13.142 1.00 98.56 87 GLN A C 1
ATOM 662 O O . GLN A 1 87 ? -5.711 -4.152 13.397 1.00 98.56 87 GLN A O 1
ATOM 667 N N . GLY A 1 88 ? -5.328 -1.968 13.026 1.00 98.38 88 GLY A N 1
ATOM 668 C CA . GLY A 1 88 ? -6.724 -1.549 13.134 1.00 98.38 88 GLY A CA 1
ATOM 669 C C . GLY A 1 88 ? -7.601 -2.211 12.071 1.00 98.38 88 GLY A C 1
ATOM 670 O O . GLY A 1 88 ? -8.641 -2.773 12.403 1.00 98.38 88 GLY A O 1
ATOM 671 N N . LEU A 1 89 ? -7.152 -2.236 10.808 1.00 98.56 89 LEU A N 1
ATOM 672 C CA . LEU A 1 89 ? -7.877 -2.919 9.730 1.00 98.56 89 LEU A CA 1
ATOM 673 C C . LEU A 1 89 ? -8.085 -4.409 10.034 1.00 98.56 89 LEU A C 1
ATOM 675 O O . LEU A 1 89 ? -9.210 -4.904 9.948 1.00 98.56 89 LEU A O 1
ATOM 679 N N . LEU A 1 90 ? -7.017 -5.102 10.444 1.00 98.00 90 LEU A N 1
ATOM 680 C CA . LEU A 1 90 ? -7.074 -6.518 10.813 1.00 98.00 90 LEU A CA 1
ATOM 681 C C . LEU A 1 90 ? -8.004 -6.760 12.005 1.00 98.00 90 LEU A C 1
ATOM 683 O O . LEU A 1 90 ? -8.755 -7.733 12.005 1.00 98.00 90 LEU A O 1
ATOM 687 N N . GLU A 1 91 ? -7.982 -5.881 13.005 1.00 96.88 91 GLU A N 1
ATOM 688 C CA . GLU A 1 91 ? -8.855 -5.988 14.172 1.00 96.88 91 GLU A CA 1
ATOM 689 C C . GLU A 1 91 ? -10.327 -5.769 13.810 1.00 96.88 91 GLU A C 1
ATOM 691 O O . GLU A 1 91 ? -11.178 -6.475 14.335 1.00 96.88 91 GLU A O 1
ATOM 696 N N . GLY A 1 92 ? -10.636 -4.869 12.870 1.00 95.62 92 GLY A N 1
ATOM 697 C CA . GLY A 1 92 ? -11.988 -4.693 12.324 1.00 95.62 92 GLY A CA 1
ATOM 698 C C . GLY A 1 92 ? -12.385 -5.718 11.250 1.00 95.62 92 GLY A C 1
ATOM 699 O O . GLY A 1 92 ? -13.498 -5.666 10.729 1.00 95.62 92 GLY A O 1
ATOM 700 N N . GLY A 1 93 ? -11.500 -6.664 10.920 1.00 95.38 93 GLY A N 1
ATOM 701 C CA . GLY A 1 93 ? -11.789 -7.796 10.040 1.00 95.38 93 GLY A CA 1
ATOM 702 C C . GLY A 1 93 ? -11.593 -7.551 8.540 1.00 95.38 93 GLY A C 1
ATOM 703 O O . GLY A 1 93 ? -12.129 -8.313 7.736 1.00 95.38 93 GLY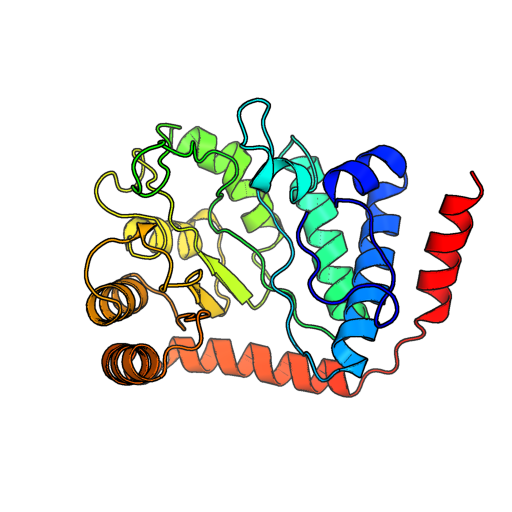 A O 1
ATOM 704 N N . VAL A 1 94 ? -10.829 -6.525 8.153 1.00 97.94 94 VAL A N 1
ATOM 705 C CA . VAL A 1 94 ? -10.491 -6.210 6.754 1.00 97.94 94 VAL A CA 1
ATOM 706 C C . VAL A 1 94 ? -8.992 -6.364 6.528 1.00 97.94 94 VAL A C 1
ATOM 708 O O . VAL A 1 94 ? -8.168 -5.963 7.346 1.00 97.94 94 VAL A O 1
ATOM 711 N N . LEU A 1 95 ? -8.615 -6.945 5.393 1.00 98.56 95 LEU A N 1
ATOM 712 C CA . LEU A 1 95 ? -7.217 -7.163 5.055 1.00 98.56 95 LEU A CA 1
ATOM 713 C C . LEU A 1 95 ? -6.535 -5.859 4.585 1.00 98.56 95 LEU A C 1
ATOM 715 O O . LEU A 1 95 ? -7.027 -5.220 3.648 1.00 98.56 95 LEU A O 1
ATOM 719 N N . PRO A 1 96 ? -5.388 -5.469 5.168 1.00 98.69 96 PRO A N 1
ATOM 720 C CA . PRO A 1 96 ? -4.612 -4.325 4.704 1.00 98.69 96 PRO A CA 1
ATOM 721 C C . PRO A 1 96 ? -3.790 -4.669 3.454 1.00 98.69 96 PRO A C 1
ATOM 723 O O . PRO A 1 96 ? -3.225 -5.759 3.349 1.00 98.69 96 PRO A O 1
ATOM 726 N N . VAL A 1 97 ? -3.660 -3.703 2.545 1.00 98.75 97 VAL A N 1
ATOM 727 C CA . VAL A 1 97 ? -2.698 -3.718 1.433 1.00 98.75 97 VAL A CA 1
ATOM 728 C C . VAL A 1 97 ? -1.818 -2.480 1.568 1.00 98.75 97 VAL A C 1
ATOM 730 O O . VAL A 1 97 ? -2.271 -1.360 1.311 1.00 98.75 97 VAL A O 1
ATOM 733 N N . MET A 1 98 ? -0.564 -2.666 1.984 1.00 98.25 98 MET A N 1
ATOM 734 C CA . MET A 1 98 ? 0.366 -1.540 2.112 1.00 98.25 98 MET A CA 1
ATOM 735 C C . MET A 1 98 ? 0.794 -1.008 0.744 1.00 98.25 98 MET A C 1
ATOM 737 O O . MET A 1 98 ? 1.004 -1.782 -0.192 1.00 98.25 98 MET A O 1
ATOM 741 N N . LYS A 1 99 ? 0.939 0.315 0.624 1.00 96.56 99 LYS A N 1
ATOM 742 C CA . LYS A 1 99 ? 1.290 0.965 -0.643 1.00 96.56 99 LYS A CA 1
ATOM 743 C C . LYS A 1 99 ? 2.012 2.309 -0.466 1.00 96.56 99 LYS A C 1
ATOM 745 O O . LYS A 1 99 ? 1.895 2.911 0.597 1.00 96.56 99 LYS A O 1
ATOM 750 N N . HIS A 1 100 ? 2.723 2.809 -1.474 1.00 95.19 100 HIS A N 1
ATOM 751 C CA . HIS A 1 100 ? 3.015 2.145 -2.758 1.00 95.19 100 HIS A CA 1
ATOM 752 C C . HIS A 1 100 ? 4.496 1.766 -2.761 1.00 95.19 100 HIS A C 1
ATOM 754 O O . HIS A 1 100 ? 5.360 2.626 -2.645 1.00 95.19 100 HIS A O 1
ATOM 760 N N . MET A 1 101 ? 4.794 0.473 -2.828 1.00 97.19 101 MET A N 1
ATOM 761 C CA . MET A 1 101 ? 6.137 -0.061 -2.637 1.00 97.19 101 MET A CA 1
ATOM 762 C C . MET A 1 101 ? 7.055 0.268 -3.828 1.00 97.19 101 MET A C 1
ATOM 764 O O . MET A 1 101 ? 6.619 0.116 -4.972 1.00 97.19 101 MET A O 1
ATOM 768 N N . PRO A 1 102 ? 8.335 0.611 -3.595 1.00 94.81 102 PRO A N 1
ATOM 769 C CA . PRO A 1 102 ? 8.986 0.803 -2.296 1.00 94.81 102 PRO A CA 1
ATOM 770 C C . PRO A 1 102 ? 8.993 2.272 -1.808 1.00 94.81 102 PRO A C 1
ATOM 772 O O . PRO A 1 102 ? 9.817 2.632 -0.974 1.00 94.81 102 PRO A O 1
ATOM 775 N N . GLY A 1 103 ? 8.097 3.119 -2.321 1.00 90.25 103 GLY A N 1
ATOM 776 C CA . GLY A 1 103 ? 7.857 4.482 -1.841 1.00 90.25 103 GLY A CA 1
ATOM 777 C C . GLY A 1 103 ? 7.512 5.452 -2.971 1.00 90.25 103 GLY A C 1
ATOM 778 O O . GLY A 1 103 ? 8.338 5.723 -3.838 1.00 90.25 103 GLY A O 1
ATOM 779 N N . HIS A 1 104 ? 6.307 6.018 -2.953 1.00 81.62 104 HIS A N 1
ATOM 780 C CA . HIS A 1 104 ? 5.824 7.021 -3.912 1.00 81.62 104 HIS A CA 1
ATOM 781 C C . HIS A 1 104 ? 6.034 8.465 -3.417 1.00 81.62 104 HIS A C 1
ATOM 783 O O . HIS A 1 104 ? 5.967 9.408 -4.202 1.00 81.62 104 HIS A O 1
ATOM 789 N N . GLY A 1 105 ? 6.304 8.670 -2.122 1.00 64.25 105 GLY A N 1
ATOM 790 C CA . GLY A 1 105 ? 6.394 9.998 -1.484 1.00 64.25 105 GLY A CA 1
ATOM 791 C C . GLY A 1 105 ? 7.396 10.978 -2.116 1.00 64.25 105 GLY A C 1
ATOM 792 O O . GLY A 1 105 ? 7.259 12.190 -1.937 1.00 64.25 105 GLY A O 1
ATOM 793 N N . LEU A 1 106 ? 8.369 10.451 -2.865 1.00 70.50 106 LEU A N 1
ATOM 794 C CA . LEU A 1 106 ? 9.409 11.182 -3.594 1.00 70.50 106 LEU A CA 1
ATOM 795 C C . LEU A 1 106 ? 9.050 11.588 -5.018 1.00 70.50 106 LEU A C 1
ATOM 797 O O . LEU A 1 106 ? 9.780 12.371 -5.615 1.00 70.50 106 LEU A O 1
ATOM 801 N N . ALA A 1 107 ? 8.003 10.999 -5.584 1.00 67.00 107 ALA A N 1
ATOM 802 C CA . ALA A 1 107 ? 7.774 11.080 -7.011 1.00 67.00 107 ALA A CA 1
ATOM 803 C C . ALA A 1 107 ? 7.243 12.478 -7.368 1.00 67.00 107 ALA A C 1
ATOM 805 O O . ALA A 1 107 ? 6.142 12.863 -6.955 1.00 67.00 107 ALA A O 1
ATOM 806 N N . GLU A 1 108 ? 8.040 13.243 -8.111 1.00 64.81 108 GLU A N 1
ATOM 807 C CA . GLU A 1 108 ? 7.623 14.526 -8.668 1.00 64.81 108 GLU A CA 1
ATOM 808 C C . GLU A 1 108 ? 6.777 14.251 -9.918 1.00 64.81 108 GLU A C 1
ATOM 810 O O . GLU A 1 108 ? 7.162 13.475 -10.794 1.00 64.81 108 GLU A O 1
ATOM 815 N N . LEU A 1 109 ? 5.573 14.827 -9.974 1.00 59.72 109 LEU A N 1
ATOM 816 C CA . LEU A 1 109 ? 4.720 14.736 -11.158 1.00 59.72 109 LEU A CA 1
ATOM 817 C C . LEU A 1 109 ? 5.253 15.704 -12.216 1.00 59.72 109 LEU A C 1
ATOM 819 O O . LEU A 1 109 ? 5.133 16.917 -12.046 1.00 59.72 109 LEU A O 1
ATOM 823 N N . ASP A 1 110 ? 5.796 15.174 -13.313 1.00 50.66 110 ASP A N 1
ATOM 824 C CA . ASP A 1 110 ? 5.997 15.964 -14.526 1.00 50.66 110 ASP A CA 1
ATOM 825 C C . ASP A 1 110 ? 4.625 16.268 -15.152 1.00 50.66 110 ASP A C 1
ATOM 827 O O . ASP A 1 110 ? 3.752 15.406 -15.268 1.00 50.66 110 ASP A O 1
ATOM 831 N N . SER A 1 111 ? 4.434 17.518 -15.560 1.00 43.56 111 SER A N 1
ATOM 832 C CA . SER A 1 111 ? 3.253 18.043 -16.249 1.00 43.56 111 SER A CA 1
ATOM 833 C C . SER A 1 111 ? 2.890 17.345 -17.574 1.00 43.56 111 SER A C 1
ATOM 835 O O . SER A 1 111 ? 1.814 17.613 -18.110 1.00 43.56 111 SER A O 1
ATOM 837 N N . HIS A 1 112 ? 3.737 16.453 -18.103 1.00 47.75 112 HIS A N 1
ATOM 838 C CA . HIS A 1 112 ? 3.586 15.828 -19.423 1.00 47.75 112 HIS A CA 1
ATOM 839 C C . HIS A 1 112 ? 3.377 14.302 -19.373 1.00 47.75 112 HIS A C 1
ATOM 841 O O . HIS A 1 112 ? 4.174 13.575 -19.942 1.00 47.75 112 HIS A O 1
ATOM 847 N N . LEU A 1 113 ? 2.321 13.787 -18.731 1.00 52.53 113 LEU A N 1
ATOM 848 C CA . LEU A 1 113 ? 1.824 12.395 -18.897 1.00 52.53 113 LEU A CA 1
ATOM 849 C C . LEU A 1 113 ? 2.858 11.238 -18.765 1.00 52.53 113 LEU A C 1
ATOM 851 O O . LEU A 1 113 ? 2.573 10.112 -19.169 1.00 52.53 113 LEU A O 1
ATOM 855 N N . GLN A 1 114 ? 4.041 11.474 -18.191 1.00 66.56 114 GLN A N 1
ATOM 856 C CA . GLN A 1 114 ? 5.077 10.462 -17.963 1.00 66.56 114 GLN A CA 1
ATOM 857 C C . GLN A 1 114 ? 5.005 9.927 -16.529 1.00 66.56 114 GLN A C 1
ATOM 859 O O . GLN A 1 114 ? 4.473 10.589 -15.633 1.00 66.56 114 GLN A O 1
ATOM 864 N N . ALA A 1 115 ? 5.531 8.715 -16.302 1.00 74.62 115 ALA A N 1
ATOM 865 C CA . ALA A 1 115 ? 5.694 8.199 -14.945 1.00 74.62 115 ALA A CA 1
ATOM 866 C C . ALA A 1 115 ? 6.481 9.208 -14.096 1.00 74.62 115 ALA A C 1
ATOM 868 O O . ALA A 1 115 ? 7.522 9.699 -14.543 1.00 74.62 115 ALA A O 1
ATOM 869 N N . PRO A 1 116 ? 6.028 9.502 -12.868 1.00 85.50 116 PRO A N 1
ATOM 870 C CA . PRO A 1 116 ? 6.813 10.318 -11.965 1.00 85.50 116 PRO A CA 1
ATOM 871 C C . PRO A 1 116 ? 8.133 9.596 -11.648 1.00 85.50 116 PRO A C 1
ATOM 873 O O . PRO A 1 116 ? 8.180 8.365 -11.558 1.00 85.50 116 PRO A O 1
ATOM 876 N N . HIS A 1 117 ? 9.213 10.354 -11.499 1.00 88.06 117 HIS A N 1
ATOM 877 C CA . HIS A 1 117 ? 10.555 9.812 -11.289 1.00 88.06 117 HIS A CA 1
ATOM 878 C C . HIS A 1 117 ? 11.195 10.386 -10.024 1.00 88.06 117 HIS A C 1
ATOM 880 O O . HIS A 1 117 ? 10.727 11.370 -9.449 1.00 88.06 117 HIS A O 1
ATOM 886 N N . THR A 1 118 ? 12.258 9.734 -9.561 1.00 89.19 118 THR A N 1
ATOM 887 C CA . THR A 1 118 ? 13.101 10.223 -8.475 1.00 89.19 118 THR A CA 1
ATOM 888 C C . THR A 1 118 ? 14.566 9.877 -8.722 1.00 89.19 118 THR A C 1
ATOM 890 O O . THR A 1 118 ? 14.899 8.754 -9.105 1.00 89.19 118 THR A O 1
ATOM 893 N N . ASN A 1 119 ? 15.442 10.845 -8.453 1.00 89.88 119 ASN A N 1
ATOM 894 C CA . ASN A 1 119 ? 16.898 10.734 -8.573 1.00 89.88 119 ASN A CA 1
ATOM 895 C C . ASN A 1 119 ? 17.601 10.480 -7.224 1.00 89.88 119 ASN A C 1
ATOM 897 O O . ASN A 1 119 ? 18.823 10.588 -7.111 1.00 89.88 119 ASN A O 1
ATOM 901 N N . VAL A 1 120 ? 16.834 10.174 -6.174 1.00 91.81 120 VAL A N 1
ATOM 902 C CA . VAL A 1 120 ? 17.375 9.903 -4.838 1.00 91.81 120 VAL A CA 1
ATOM 903 C C . VAL A 1 120 ? 18.232 8.636 -4.864 1.00 91.81 120 VAL A C 1
ATOM 905 O O . VAL A 1 120 ? 17.859 7.628 -5.464 1.00 91.81 120 VAL A O 1
ATOM 908 N N . SER A 1 121 ? 19.384 8.675 -4.189 1.00 95.75 121 SER A N 1
ATOM 909 C CA . SER A 1 121 ? 20.300 7.534 -4.120 1.00 95.75 121 SER A CA 1
ATOM 910 C C . SER A 1 121 ? 19.677 6.330 -3.411 1.00 95.75 121 SER A C 1
ATOM 912 O O . SER A 1 121 ? 18.876 6.484 -2.485 1.00 95.75 121 SER A O 1
ATOM 914 N N . LEU A 1 122 ? 20.109 5.122 -3.789 1.00 96.12 122 LEU A N 1
ATOM 915 C CA . LEU A 1 122 ? 19.647 3.880 -3.166 1.00 96.12 122 LEU A CA 1
ATO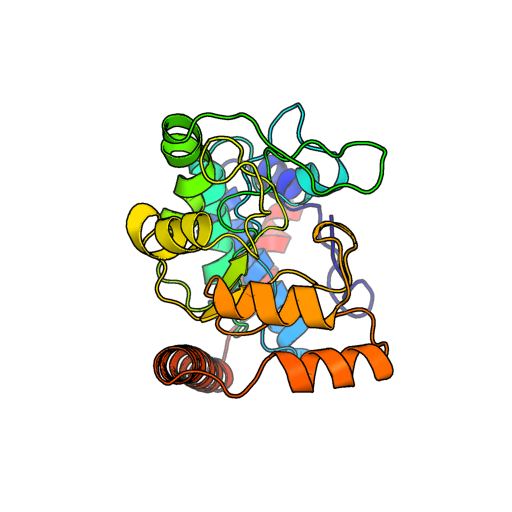M 916 C C . LEU A 1 122 ? 19.832 3.891 -1.641 1.00 96.12 122 LEU A C 1
ATOM 918 O O . LEU A 1 122 ? 18.883 3.593 -0.928 1.00 96.12 122 LEU A O 1
ATOM 922 N N . ASP A 1 123 ? 20.987 4.326 -1.128 1.00 96.88 123 ASP A N 1
ATOM 923 C CA . ASP A 1 123 ? 21.233 4.407 0.322 1.00 96.88 123 ASP A CA 1
ATOM 924 C C . ASP A 1 123 ? 20.193 5.274 1.041 1.00 96.88 123 ASP A C 1
ATOM 926 O O . ASP A 1 123 ? 19.744 4.957 2.145 1.00 96.88 123 ASP A O 1
ATOM 930 N N . LYS A 1 124 ? 19.783 6.383 0.415 1.00 94.88 124 LYS A N 1
ATOM 931 C CA . LYS A 1 124 ? 18.802 7.290 1.005 1.00 94.88 124 LYS A CA 1
ATOM 932 C C . LYS A 1 124 ? 17.386 6.726 0.915 1.00 94.88 124 LYS A C 1
ATOM 934 O O . LYS A 1 124 ? 16.648 6.843 1.895 1.00 94.88 124 LYS A O 1
ATOM 939 N N . LEU A 1 125 ? 17.039 6.087 -0.206 1.00 95.44 125 LEU A N 1
ATOM 940 C CA . LEU A 1 125 ? 15.792 5.332 -0.356 1.00 95.44 125 LEU A CA 1
ATOM 941 C C . LEU A 1 125 ? 15.698 4.238 0.712 1.00 95.44 125 LEU A C 1
ATOM 943 O O . LEU A 1 125 ? 14.680 4.119 1.388 1.00 95.44 125 LEU A O 1
ATOM 947 N N . GLU A 1 126 ? 16.779 3.489 0.933 1.00 96.25 126 GLU A N 1
ATOM 948 C CA . GLU A 1 126 ? 16.815 2.431 1.936 1.00 96.25 126 GLU A CA 1
ATOM 949 C C . GLU A 1 126 ? 16.646 2.968 3.361 1.00 96.25 126 GLU A C 1
ATOM 951 O O . GLU A 1 126 ? 15.981 2.328 4.171 1.00 96.25 126 GLU A O 1
ATOM 956 N N . GLN A 1 127 ? 17.233 4.119 3.689 1.00 95.25 127 GLN A N 1
ATOM 957 C CA . GLN A 1 127 ? 17.153 4.695 5.035 1.00 95.25 127 GLN A CA 1
ATOM 958 C C . GLN A 1 127 ? 15.805 5.346 5.356 1.00 95.25 127 GLN A C 1
ATOM 960 O O . GLN A 1 127 ? 15.456 5.443 6.529 1.00 95.25 127 GLN A O 1
ATOM 965 N N . VAL A 1 128 ? 15.085 5.847 4.348 1.00 95.00 128 VAL A N 1
ATOM 966 C CA . VAL A 1 128 ? 13.877 6.657 4.564 1.00 95.00 128 VAL A CA 1
ATOM 967 C C . VAL A 1 128 ? 12.644 5.997 3.972 1.00 95.00 128 VAL A C 1
ATOM 969 O O . VAL A 1 128 ? 11.699 5.716 4.699 1.00 95.00 128 VAL A O 1
ATOM 972 N N . ASP A 1 129 ? 12.630 5.755 2.665 1.00 95.31 129 ASP A N 1
ATOM 973 C CA . ASP A 1 129 ? 11.422 5.332 1.956 1.00 95.31 129 ASP A CA 1
ATOM 974 C C . ASP A 1 129 ? 11.137 3.839 2.141 1.00 95.31 129 ASP A C 1
ATOM 976 O O . ASP A 1 129 ? 9.981 3.453 2.260 1.00 95.31 129 ASP A O 1
ATOM 980 N N . PHE A 1 130 ? 12.172 3.000 2.248 1.00 97.69 130 PHE A N 1
ATOM 981 C CA . PHE A 1 130 ? 12.005 1.553 2.429 1.00 97.69 130 PHE A CA 1
ATOM 982 C C . PHE A 1 130 ? 11.714 1.180 3.885 1.00 97.69 130 PHE A C 1
ATOM 984 O O . PHE A 1 130 ? 11.223 0.082 4.146 1.00 97.69 130 PHE A O 1
ATOM 991 N N . GLU A 1 131 ? 12.046 2.054 4.837 1.00 98.00 131 GLU A N 1
ATOM 992 C CA . GLU A 1 131 ? 11.948 1.768 6.270 1.00 98.00 131 GLU A CA 1
ATOM 993 C C . GLU A 1 131 ? 10.501 1.466 6.706 1.00 98.00 131 GLU A C 1
ATOM 995 O O . GLU A 1 131 ? 10.298 0.376 7.253 1.00 98.00 131 GLU A O 1
ATOM 1000 N N . PRO A 1 132 ? 9.477 2.257 6.321 1.00 98.25 132 PRO A N 1
ATOM 1001 C CA . PRO A 1 132 ? 8.083 1.884 6.550 1.00 98.25 132 PRO A CA 1
ATOM 1002 C C . PRO A 1 132 ? 7.708 0.526 5.979 1.00 98.25 132 PRO A C 1
ATOM 1004 O O . PRO A 1 132 ? 7.098 -0.300 6.654 1.00 98.25 132 PRO A O 1
ATOM 1007 N N . PHE A 1 133 ? 8.129 0.212 4.758 1.00 98.44 133 PHE A N 1
ATOM 1008 C CA . PHE A 1 133 ? 7.809 -1.088 4.175 1.00 98.44 133 PHE A CA 1
ATOM 1009 C C . PHE A 1 133 ? 8.525 -2.246 4.883 1.00 98.44 133 PHE A C 1
ATOM 1011 O O . PHE A 1 133 ? 7.961 -3.338 4.962 1.00 98.44 133 PHE A O 1
ATOM 1018 N N . ARG A 1 134 ? 9.726 -2.032 5.443 1.00 98.50 134 ARG A N 1
ATOM 1019 C CA . ARG A 1 134 ? 10.406 -3.024 6.297 1.00 98.50 134 ARG A CA 1
ATOM 1020 C C . ARG A 1 134 ? 9.634 -3.261 7.588 1.00 98.50 134 ARG A C 1
ATOM 1022 O O . ARG A 1 134 ? 9.423 -4.419 7.946 1.00 98.50 134 ARG A O 1
ATOM 1029 N N . ALA A 1 135 ? 9.171 -2.198 8.246 1.00 98.19 135 ALA A N 1
ATOM 1030 C CA . ALA A 1 135 ? 8.362 -2.300 9.460 1.00 98.19 135 ALA A CA 1
ATOM 1031 C C . ALA A 1 135 ? 7.048 -3.073 9.224 1.00 98.19 135 ALA A C 1
ATOM 1033 O O . ALA A 1 135 ? 6.563 -3.774 10.113 1.00 98.19 135 ALA A O 1
ATOM 1034 N N . LEU A 1 136 ? 6.505 -3.011 8.002 1.00 98.44 136 LEU A N 1
ATOM 1035 C CA . LEU A 1 136 ? 5.273 -3.691 7.597 1.00 98.44 136 LEU A CA 1
ATOM 1036 C C . LEU A 1 136 ? 5.487 -4.982 6.780 1.00 98.44 136 LEU A C 1
ATOM 1038 O O . LEU A 1 136 ? 4.516 -5.566 6.294 1.00 98.44 136 LEU A O 1
ATOM 1042 N N . ASN A 1 137 ? 6.715 -5.500 6.658 1.00 98.31 137 ASN A N 1
ATOM 1043 C CA . ASN A 1 137 ? 7.021 -6.605 5.733 1.00 98.31 137 ASN A CA 1
ATOM 1044 C C . ASN A 1 137 ? 6.342 -7.951 6.060 1.00 98.31 137 ASN A C 1
ATOM 1046 O O . ASN A 1 137 ? 6.391 -8.881 5.252 1.00 98.31 137 ASN A O 1
ATOM 1050 N N . LYS A 1 138 ? 5.706 -8.060 7.234 1.00 98.44 138 LYS A N 1
ATOM 1051 C CA . LYS A 1 138 ? 4.912 -9.222 7.661 1.00 98.44 138 LYS A CA 1
ATOM 1052 C C . LYS A 1 138 ? 3.456 -9.176 7.208 1.00 98.44 138 LYS A C 1
ATOM 1054 O O . LYS A 1 138 ? 2.753 -10.169 7.387 1.00 98.44 138 LYS A O 1
ATOM 1059 N N . LEU A 1 139 ? 2.997 -8.066 6.627 1.00 98.56 139 LEU A N 1
ATOM 1060 C CA . LEU A 1 139 ? 1.692 -8.033 5.977 1.00 98.56 139 LEU A CA 1
ATOM 1061 C C . LEU A 1 139 ? 1.640 -9.031 4.819 1.00 98.56 139 LEU A C 1
ATOM 1063 O O . LEU A 1 139 ? 2.652 -9.368 4.207 1.00 98.56 139 LEU A O 1
ATOM 1067 N N . LEU A 1 140 ? 0.436 -9.518 4.519 1.00 98.69 140 LEU A N 1
ATOM 1068 C CA . LEU A 1 140 ? 0.249 -10.509 3.462 1.00 98.69 140 LEU A CA 1
ATOM 1069 C C . LEU A 1 140 ? 0.041 -9.889 2.082 1.00 98.69 140 LEU A C 1
ATOM 1071 O O . LEU A 1 140 ? 0.148 -10.618 1.102 1.00 98.69 140 LEU A O 1
ATOM 1075 N N . MET A 1 141 ? -0.248 -8.588 1.993 1.00 98.81 141 MET A N 1
ATOM 1076 C CA . MET A 1 141 ? -0.487 -7.899 0.727 1.00 98.81 141 MET A CA 1
ATOM 1077 C C . MET A 1 141 ? 0.240 -6.557 0.655 1.00 98.81 141 MET A C 1
ATOM 1079 O O . MET A 1 141 ? 0.246 -5.784 1.616 1.00 98.81 141 MET A O 1
ATOM 1083 N N . GLY A 1 142 ? 0.813 -6.279 -0.512 1.00 98.62 142 GLY A N 1
ATOM 1084 C CA . GLY A 1 142 ? 1.493 -5.030 -0.834 1.00 98.62 142 GLY A CA 1
ATOM 1085 C C . GLY A 1 142 ? 1.264 -4.656 -2.294 1.00 98.62 142 GLY A C 1
ATOM 1086 O O . GLY A 1 142 ? 1.018 -5.531 -3.121 1.00 98.62 142 GLY A O 1
ATOM 1087 N N . MET A 1 143 ? 1.325 -3.365 -2.601 1.00 98.69 143 MET A N 1
ATOM 1088 C CA . MET A 1 143 ? 1.069 -2.809 -3.931 1.00 98.69 143 MET A CA 1
ATOM 1089 C C . MET A 1 143 ? 2.271 -2.000 -4.411 1.00 98.69 143 MET A C 1
ATOM 1091 O O . MET A 1 143 ? 2.779 -1.186 -3.643 1.00 98.69 143 MET A O 1
ATOM 1095 N N . THR A 1 144 ? 2.725 -2.207 -5.648 1.00 97.75 144 THR A N 1
ATOM 1096 C CA . THR A 1 144 ? 3.873 -1.491 -6.238 1.00 97.75 144 THR A CA 1
ATOM 1097 C C . THR A 1 144 ? 3.521 -0.067 -6.668 1.00 97.75 144 THR A C 1
ATOM 1099 O O . THR A 1 144 ? 2.356 0.255 -6.859 1.00 97.75 144 THR A O 1
ATOM 1102 N N . ALA A 1 145 ? 4.526 0.793 -6.836 1.00 94.69 145 ALA A N 1
ATOM 1103 C CA . ALA A 1 145 ? 4.367 2.145 -7.367 1.00 94.69 145 ALA A CA 1
ATOM 1104 C C . ALA A 1 145 ? 4.755 2.235 -8.855 1.00 94.69 145 ALA A C 1
ATOM 1106 O O . ALA A 1 145 ? 5.763 1.665 -9.287 1.00 94.69 145 ALA A O 1
ATOM 1107 N N . HIS A 1 146 ? 4.019 3.040 -9.626 1.00 93.69 146 HIS A N 1
ATOM 1108 C CA . HIS A 1 146 ? 4.388 3.426 -10.996 1.00 93.69 146 HIS A CA 1
ATOM 1109 C C . HIS A 1 146 ? 5.383 4.598 -10.987 1.00 93.69 146 HIS A C 1
ATOM 1111 O O . HIS A 1 146 ? 5.091 5.668 -11.510 1.00 93.69 146 HIS A O 1
ATOM 1117 N N . VAL A 1 147 ? 6.539 4.413 -10.344 1.00 92.50 147 VAL A N 1
ATOM 1118 C CA . VAL A 1 147 ? 7.577 5.448 -10.174 1.00 92.50 147 VAL A CA 1
ATOM 1119 C C . VAL A 1 147 ? 8.894 4.959 -10.760 1.00 92.50 147 VAL A C 1
ATOM 1121 O O . VAL A 1 147 ? 9.276 3.818 -10.507 1.00 92.50 147 VAL A O 1
ATOM 1124 N N . ILE A 1 148 ? 9.596 5.797 -11.521 1.00 93.75 148 ILE A N 1
ATOM 1125 C CA . ILE A 1 148 ? 10.965 5.504 -11.971 1.00 93.75 148 ILE A CA 1
ATOM 1126 C C . ILE A 1 148 ? 11.938 5.869 -10.847 1.00 93.75 148 ILE A C 1
ATOM 1128 O O . ILE A 1 148 ? 11.967 7.008 -10.383 1.00 93.75 148 ILE A O 1
ATOM 1132 N N . TYR A 1 149 ? 12.740 4.901 -10.408 1.00 94.25 149 TYR A N 1
ATOM 1133 C CA . TYR A 1 149 ? 13.772 5.099 -9.391 1.00 94.25 149 TYR A CA 1
ATOM 1134 C C . TYR A 1 149 ? 15.130 5.072 -10.086 1.00 94.25 149 TYR A C 1
ATOM 1136 O O . TYR A 1 149 ? 15.693 3.996 -10.275 1.00 94.25 149 TYR A O 1
ATOM 1144 N N . GLU A 1 150 ? 15.666 6.231 -10.473 1.00 94.69 150 GLU A N 1
ATOM 1145 C CA . GLU A 1 150 ? 16.844 6.313 -11.355 1.00 94.69 150 GLU A CA 1
ATOM 1146 C C . GLU A 1 150 ? 18.071 5.580 -10.799 1.00 94.69 150 GLU A C 1
ATOM 1148 O O . GLU A 1 150 ? 18.842 4.985 -11.548 1.00 94.69 150 GLU A O 1
ATOM 1153 N N . ALA A 1 151 ? 18.228 5.567 -9.472 1.00 95.56 151 ALA A N 1
ATOM 1154 C CA . ALA A 1 151 ? 19.315 4.868 -8.792 1.00 95.56 151 ALA A CA 1
ATOM 1155 C C . ALA A 1 151 ? 19.170 3.330 -8.771 1.00 95.56 151 ALA A C 1
ATOM 1157 O O . ALA A 1 151 ? 20.087 2.646 -8.316 1.00 95.56 151 ALA A O 1
ATOM 1158 N N . ILE A 1 152 ? 18.027 2.787 -9.204 1.00 97.12 152 ILE A N 1
ATOM 1159 C CA . ILE A 1 152 ? 17.711 1.349 -9.207 1.00 97.12 152 ILE A CA 1
ATOM 1160 C C . ILE A 1 152 ? 17.497 0.857 -10.640 1.00 97.12 152 ILE A C 1
ATOM 1162 O O . ILE A 1 152 ? 18.140 -0.098 -11.068 1.00 97.12 152 ILE A O 1
ATOM 1166 N N . ASP A 1 153 ? 16.582 1.498 -11.366 1.00 96.38 153 ASP A N 1
ATOM 1167 C CA . ASP A 1 153 ? 16.234 1.187 -12.749 1.00 96.38 153 ASP A CA 1
ATOM 1168 C C . ASP A 1 153 ? 15.757 2.481 -13.435 1.00 96.38 153 ASP A C 1
ATOM 1170 O O . ASP A 1 153 ? 14.627 2.920 -13.198 1.00 96.38 153 ASP A O 1
ATOM 1174 N N . PRO A 1 154 ? 16.613 3.132 -14.241 1.00 94.12 154 PRO A N 1
ATOM 1175 C CA . PRO A 1 154 ? 16.279 4.404 -14.876 1.00 94.12 154 PRO A CA 1
ATOM 1176 C C . PRO A 1 154 ? 15.331 4.254 -16.073 1.00 94.12 154 PRO A C 1
ATOM 1178 O O . PRO A 1 154 ? 14.808 5.253 -16.556 1.00 94.12 154 PRO A O 1
ATOM 1181 N N . GLU A 1 155 ? 15.109 3.035 -16.572 1.00 92.50 155 GLU A N 1
ATOM 1182 C CA . GLU A 1 155 ? 14.307 2.801 -17.777 1.00 92.50 155 GLU A CA 1
ATOM 1183 C C . GLU A 1 155 ? 12.866 2.409 -17.449 1.00 92.50 155 GLU A C 1
ATOM 1185 O O . GLU A 1 155 ? 11.955 2.659 -18.240 1.00 92.50 155 GLU A O 1
ATOM 1190 N N . ARG A 1 156 ? 12.648 1.759 -16.299 1.00 93.62 156 ARG A N 1
ATOM 1191 C CA . ARG A 1 156 ? 11.371 1.118 -15.977 1.00 93.62 156 ARG A CA 1
ATOM 1192 C C . ARG A 1 156 ? 10.784 1.613 -14.657 1.00 93.62 156 ARG A C 1
ATOM 1194 O O . ARG A 1 156 ? 11.456 1.559 -13.627 1.00 93.62 156 ARG A O 1
ATOM 1201 N N . PRO A 1 157 ? 9.491 1.987 -14.638 1.00 94.25 157 PRO A N 1
ATOM 1202 C CA . PRO A 1 157 ? 8.766 2.212 -13.397 1.00 94.25 157 PRO A CA 1
ATOM 1203 C C . PRO A 1 157 ? 8.763 0.968 -12.500 1.00 94.25 157 PRO A C 1
ATOM 1205 O O . PRO A 1 157 ? 8.742 -0.164 -12.989 1.00 94.25 157 PRO A O 1
ATOM 1208 N N . GLY A 1 158 ? 8.703 1.176 -11.185 1.00 95.75 158 GLY A N 1
ATOM 1209 C CA . GLY A 1 158 ? 8.837 0.128 -10.172 1.00 95.75 158 GLY A CA 1
ATOM 1210 C C . GLY A 1 158 ? 7.923 -1.079 -10.372 1.00 95.75 158 GLY A C 1
ATOM 1211 O O . GLY A 1 158 ? 8.376 -2.212 -10.235 1.00 95.75 158 GLY A O 1
ATOM 1212 N N . THR A 1 159 ? 6.670 -0.865 -10.781 1.00 96.69 159 THR A N 1
ATOM 1213 C CA . THR A 1 159 ? 5.721 -1.948 -11.097 1.00 96.69 159 THR A CA 1
ATOM 1214 C C . THR A 1 159 ? 6.244 -2.943 -12.136 1.00 96.69 159 THR A C 1
ATOM 1216 O O . THR A 1 159 ? 5.981 -4.137 -11.998 1.00 96.69 159 THR A O 1
ATOM 1219 N N . ILE A 1 160 ? 7.002 -2.484 -13.135 1.00 97.06 160 ILE A N 1
ATOM 1220 C CA . ILE A 1 160 ? 7.510 -3.314 -14.239 1.00 97.06 160 ILE A CA 1
ATOM 1221 C C . ILE A 1 160 ? 9.040 -3.489 -14.212 1.00 97.06 160 ILE A C 1
ATOM 1223 O O . ILE A 1 160 ? 9.617 -3.975 -15.184 1.00 97.06 160 ILE A O 1
ATOM 1227 N N . SER A 1 161 ? 9.710 -3.112 -13.116 1.00 97.81 161 SER A N 1
ATOM 1228 C CA . SER A 1 161 ? 11.163 -3.250 -12.953 1.00 97.81 161 SER A CA 1
ATOM 1229 C C . SER A 1 161 ? 11.530 -4.491 -12.121 1.00 97.81 161 SER A C 1
ATOM 1231 O O . SER A 1 161 ? 11.314 -4.501 -10.907 1.00 97.81 161 SER A O 1
ATOM 1233 N N . PRO A 1 162 ? 12.167 -5.522 -12.710 1.00 98.38 162 PRO A N 1
ATOM 1234 C CA . PRO A 1 162 ? 12.668 -6.675 -11.962 1.00 98.38 162 PRO A CA 1
ATOM 1235 C C . PRO A 1 162 ? 13.641 -6.306 -10.828 1.00 98.38 162 PRO A C 1
ATOM 1237 O O . PRO A 1 162 ? 13.649 -6.971 -9.793 1.00 98.38 162 PRO A O 1
ATOM 1240 N N . GLU A 1 163 ? 14.432 -5.236 -10.977 1.00 98.50 163 GLU A N 1
ATOM 1241 C CA . GLU A 1 163 ? 15.378 -4.794 -9.941 1.00 98.50 163 GLU A CA 1
ATOM 1242 C C . GLU A 1 163 ? 14.666 -4.192 -8.726 1.00 98.50 163 GLU A C 1
ATOM 1244 O O . GLU A 1 163 ? 15.010 -4.510 -7.584 1.00 98.50 163 GLU A O 1
ATOM 1249 N N . VAL A 1 164 ? 13.614 -3.397 -8.947 1.00 98.19 164 VAL A N 1
ATOM 1250 C CA . VAL A 1 164 ? 12.771 -2.890 -7.853 1.00 98.19 164 VAL A CA 1
ATOM 1251 C C . VAL A 1 164 ? 12.081 -4.048 -7.129 1.00 98.19 164 VAL A C 1
ATOM 1253 O O . VAL A 1 164 ? 12.092 -4.105 -5.897 1.00 98.19 164 VAL A O 1
ATOM 1256 N N . HIS A 1 165 ? 11.546 -5.024 -7.867 1.00 98.56 165 HIS A N 1
ATOM 1257 C CA . HIS A 1 165 ? 10.939 -6.226 -7.282 1.00 98.56 165 HIS A CA 1
ATOM 1258 C C . HIS A 1 165 ? 11.946 -7.055 -6.482 1.00 98.56 165 HIS A C 1
ATOM 1260 O O . HIS A 1 165 ? 11.629 -7.516 -5.381 1.00 98.56 165 HIS A O 1
ATOM 1266 N N . ARG A 1 166 ? 13.183 -7.197 -6.973 1.00 98.62 166 ARG A N 1
ATOM 1267 C CA . ARG A 1 166 ? 14.269 -7.858 -6.239 1.00 98.62 166 ARG A CA 1
ATOM 1268 C C . ARG A 1 166 ? 14.511 -7.176 -4.895 1.00 98.62 166 ARG A C 1
ATOM 1270 O O . ARG A 1 166 ? 14.553 -7.875 -3.887 1.00 98.62 166 ARG A O 1
ATOM 1277 N N . LEU A 1 167 ? 14.586 -5.844 -4.853 1.00 98.50 167 LEU A N 1
ATOM 1278 C CA . LEU A 1 167 ? 14.763 -5.083 -3.609 1.00 98.50 167 LEU A CA 1
ATOM 1279 C C . LEU A 1 167 ? 13.551 -5.174 -2.669 1.00 98.50 167 LEU A C 1
ATOM 1281 O O . LEU A 1 167 ? 13.735 -5.269 -1.454 1.00 98.50 167 LEU A O 1
ATOM 1285 N N . ILE A 1 168 ? 12.32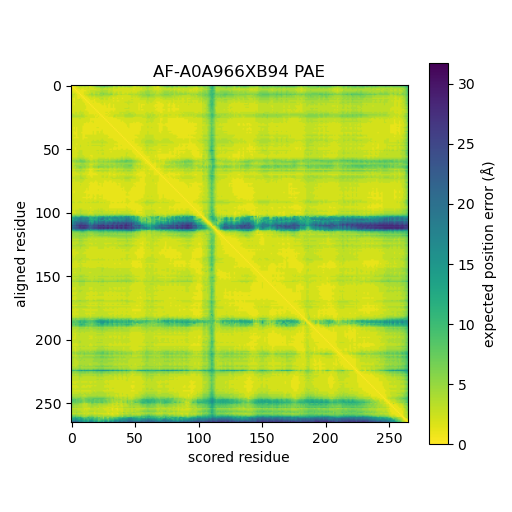3 -5.230 -3.198 1.00 98.56 168 ILE A N 1
ATOM 1286 C CA . ILE A 1 168 ? 11.118 -5.506 -2.395 1.00 98.56 168 ILE A CA 1
ATOM 1287 C C . ILE A 1 168 ? 11.249 -6.855 -1.668 1.00 98.56 168 ILE A C 1
ATOM 1289 O O . ILE A 1 168 ? 10.939 -6.961 -0.477 1.00 98.56 168 ILE A O 1
ATOM 1293 N N . ARG A 1 169 ? 11.749 -7.889 -2.356 1.00 98.38 169 ARG A N 1
ATOM 1294 C CA . ARG A 1 169 ? 11.944 -9.216 -1.753 1.00 98.38 169 ARG A CA 1
ATOM 1295 C C . ARG A 1 169 ? 13.178 -9.284 -0.846 1.00 98.38 169 ARG A C 1
ATOM 1297 O O . ARG A 1 169 ? 13.093 -9.913 0.203 1.00 98.38 169 ARG A O 1
ATOM 1304 N N . SER A 1 170 ? 14.299 -8.654 -1.210 1.00 98.00 170 SER A N 1
ATOM 1305 C CA . SER A 1 170 ? 15.572 -8.771 -0.481 1.00 98.00 170 SER A CA 1
ATOM 1306 C C . SER A 1 170 ? 15.780 -7.688 0.578 1.00 98.00 170 SER A C 1
ATOM 1308 O O . SER A 1 170 ? 15.967 -8.014 1.745 1.00 98.00 170 SER A O 1
ATOM 1310 N N . SER A 1 171 ? 15.745 -6.410 0.190 1.00 97.44 171 SER A N 1
ATOM 1311 C CA . SER A 1 171 ? 16.055 -5.280 1.076 1.00 97.44 171 SER A CA 1
ATOM 1312 C C . SER A 1 171 ? 14.895 -4.943 2.008 1.00 97.44 171 SER A C 1
ATOM 1314 O O . SER A 1 171 ? 15.124 -4.622 3.172 1.00 97.44 171 SER A O 1
ATOM 1316 N N . ILE A 1 172 ? 13.651 -5.009 1.520 1.00 98.50 172 ILE A N 1
ATOM 1317 C CA . ILE A 1 172 ? 12.454 -4.812 2.356 1.00 98.50 172 ILE A CA 1
ATOM 1318 C C . ILE A 1 172 ? 12.077 -6.108 3.096 1.00 98.50 172 ILE A C 1
ATOM 1320 O O . ILE A 1 172 ? 11.596 -6.070 4.232 1.00 98.50 172 ILE A O 1
ATOM 1324 N N . GLY A 1 173 ? 12.320 -7.267 2.477 1.00 98.50 173 GLY A N 1
ATOM 1325 C CA . GLY A 1 173 ? 12.003 -8.573 3.058 1.00 98.50 173 GLY A CA 1
ATOM 1326 C C . GLY A 1 173 ? 10.521 -8.948 2.963 1.00 98.50 173 GLY A C 1
ATOM 1327 O O . GLY A 1 173 ? 10.042 -9.754 3.762 1.00 98.50 173 GLY A O 1
ATOM 1328 N N . PHE A 1 174 ? 9.773 -8.350 2.030 1.00 98.75 174 PHE A N 1
ATOM 1329 C CA . PHE A 1 174 ? 8.353 -8.639 1.844 1.00 98.75 174 PHE A CA 1
ATOM 1330 C C . PHE A 1 174 ? 8.158 -9.908 1.004 1.00 98.75 174 PHE A C 1
ATOM 1332 O O . PHE A 1 174 ? 8.471 -9.927 -0.184 1.00 98.75 174 PHE A O 1
ATOM 1339 N N . ASP A 1 175 ? 7.581 -10.961 1.588 1.00 98.19 175 ASP A N 1
ATOM 1340 C CA . ASP A 1 175 ? 7.262 -12.228 0.892 1.00 98.19 175 ASP A CA 1
ATOM 1341 C C . ASP A 1 175 ? 5.749 -12.438 0.675 1.00 98.19 175 ASP A C 1
ATOM 1343 O O . ASP A 1 175 ? 5.315 -13.506 0.239 1.00 98.19 175 ASP A O 1
ATOM 1347 N N . GLY A 1 176 ? 4.928 -11.426 0.976 1.00 98.56 176 GLY A N 1
ATOM 1348 C CA . GLY A 1 176 ? 3.482 -11.466 0.756 1.00 98.56 176 GLY A CA 1
ATOM 1349 C C . GLY A 1 176 ? 3.086 -11.393 -0.723 1.00 98.56 176 GLY A C 1
ATOM 1350 O O . GLY A 1 176 ? 3.934 -11.273 -1.612 1.00 98.56 176 GLY A O 1
ATOM 1351 N N . LEU A 1 177 ? 1.778 -11.466 -0.969 1.00 98.75 177 LEU A N 1
ATOM 1352 C CA . LEU A 1 177 ? 1.153 -11.288 -2.276 1.00 98.75 177 LEU A CA 1
ATOM 1353 C C . LEU A 1 177 ? 1.377 -9.848 -2.756 1.00 98.75 177 LEU A C 1
ATOM 1355 O O . LEU A 1 177 ? 0.879 -8.896 -2.152 1.00 98.75 177 LEU A O 1
ATOM 1359 N N . LEU A 1 178 ? 2.149 -9.689 -3.825 1.00 98.69 178 LEU A N 1
ATOM 1360 C CA . LEU A 1 178 ? 2.467 -8.393 -4.409 1.00 98.69 178 LEU A CA 1
ATOM 1361 C C . LEU A 1 178 ? 1.547 -8.126 -5.599 1.00 98.69 178 LEU A C 1
ATOM 1363 O O . LEU A 1 178 ? 1.445 -8.958 -6.498 1.00 98.69 178 LEU A O 1
ATOM 1367 N N . MET A 1 179 ? 0.895 -6.970 -5.610 1.00 98.38 179 MET A N 1
ATOM 1368 C CA . MET A 1 179 ? 0.031 -6.538 -6.706 1.00 98.38 179 MET A CA 1
ATOM 1369 C C . MET A 1 179 ? 0.546 -5.270 -7.374 1.00 98.38 179 MET A C 1
ATOM 1371 O O . MET A 1 179 ? 1.239 -4.473 -6.740 1.00 98.38 179 MET A O 1
ATOM 1375 N N . SER A 1 180 ? 0.184 -5.065 -8.637 1.00 97.88 180 SER A N 1
ATOM 1376 C CA . SER A 1 180 ? 0.397 -3.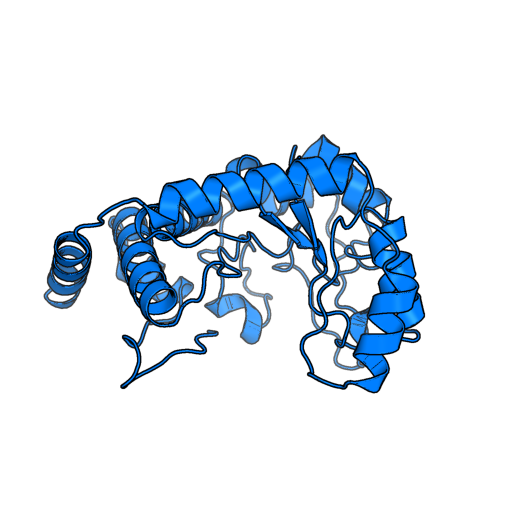770 -9.284 1.00 97.88 180 SER A CA 1
ATOM 1377 C C . SER A 1 180 ? -0.520 -2.696 -8.681 1.00 97.88 180 SER A C 1
ATOM 1379 O O . SER A 1 180 ? -1.589 -3.013 -8.157 1.00 97.88 180 SER A O 1
ATOM 1381 N N . ASP A 1 181 ? -0.151 -1.419 -8.802 1.00 95.56 181 ASP A N 1
ATOM 1382 C CA . ASP A 1 181 ? -1.163 -0.351 -8.840 1.00 95.56 181 ASP A CA 1
ATOM 1383 C C . ASP A 1 181 ? -1.963 -0.445 -10.159 1.00 95.56 181 ASP A C 1
ATOM 1385 O O . ASP A 1 181 ? -1.661 -1.276 -11.025 1.00 95.56 181 ASP A O 1
ATOM 1389 N N . ASP A 1 182 ? -2.994 0.377 -10.321 1.00 94.81 182 ASP A N 1
ATOM 1390 C CA . ASP A 1 182 ? -3.905 0.331 -11.467 1.00 94.81 182 ASP A CA 1
ATOM 1391 C C . ASP A 1 182 ? -3.163 0.469 -12.809 1.00 94.81 182 ASP A C 1
ATOM 1393 O O . ASP A 1 182 ? -2.536 1.491 -13.096 1.00 94.81 182 ASP A O 1
ATOM 1397 N N . LEU A 1 183 ? -3.231 -0.567 -13.649 1.00 92.94 183 LEU A N 1
ATOM 1398 C CA . LEU A 1 183 ? -2.576 -0.605 -14.960 1.00 92.94 183 LEU A CA 1
ATOM 1399 C C . LEU A 1 183 ? -3.289 0.243 -16.019 1.00 92.94 183 LEU A C 1
ATOM 1401 O O . LEU A 1 183 ? -2.711 0.506 -17.079 1.00 92.94 183 LEU A O 1
ATOM 1405 N N . SER A 1 184 ? -4.518 0.696 -15.743 1.00 87.06 184 SER A N 1
ATOM 1406 C CA . SER A 1 184 ? -5.210 1.646 -16.620 1.00 87.06 184 SER A CA 1
ATOM 1407 C C . SER A 1 184 ? -4.588 3.048 -16.572 1.00 87.06 184 SER A C 1
ATOM 1409 O O . SER A 1 184 ? -4.794 3.849 -17.482 1.00 87.06 184 SER A O 1
ATOM 1411 N N . MET A 1 185 ? -3.742 3.328 -15.572 1.00 83.12 185 MET A N 1
ATOM 1412 C CA . MET A 1 185 ? -2.954 4.556 -15.506 1.00 83.12 185 MET A CA 1
ATOM 1413 C C . MET A 1 185 ? -1.918 4.611 -16.639 1.00 83.12 185 MET A C 1
ATOM 1415 O O . MET A 1 185 ? -1.172 3.661 -16.874 1.00 83.12 185 MET A O 1
ATOM 1419 N N . GLU A 1 186 ? -1.820 5.757 -17.315 1.00 75.00 186 GLU A N 1
ATOM 1420 C CA . GLU A 1 186 ? -0.945 5.950 -18.486 1.00 75.00 186 GLU A CA 1
ATOM 1421 C C . GLU A 1 186 ? 0.561 5.942 -18.165 1.00 75.00 186 GLU A C 1
ATOM 1423 O O . GLU A 1 186 ? 1.380 5.830 -19.074 1.00 75.00 186 GLU A O 1
ATOM 1428 N N . ALA A 1 187 ? 0.930 5.981 -16.880 1.00 76.12 187 ALA A N 1
ATOM 1429 C CA . ALA A 1 187 ? 2.309 6.103 -16.405 1.00 76.12 187 ALA A CA 1
ATOM 1430 C C . ALA A 1 187 ? 3.267 5.023 -16.946 1.00 76.12 187 ALA A C 1
ATOM 1432 O O . ALA A 1 187 ? 4.462 5.266 -17.063 1.00 76.12 187 ALA A O 1
ATOM 1433 N N . LEU A 1 188 ? 2.772 3.831 -17.285 1.00 77.88 188 LEU A N 1
ATOM 1434 C CA . LEU A 1 188 ? 3.617 2.722 -17.739 1.00 77.88 188 LEU A CA 1
ATOM 1435 C C . LEU A 1 188 ? 3.907 2.728 -19.252 1.00 77.88 188 LEU A C 1
ATOM 1437 O O . LEU A 1 188 ? 4.779 1.984 -19.696 1.00 77.88 188 LEU A O 1
ATOM 1441 N N . GLY A 1 189 ? 3.190 3.533 -20.048 1.00 83.12 189 GLY A N 1
ATOM 1442 C CA . GLY A 1 189 ? 3.259 3.480 -21.514 1.00 83.12 189 GLY A CA 1
ATOM 1443 C C . GLY A 1 189 ? 2.755 2.152 -22.109 1.00 83.12 189 GLY A C 1
ATOM 1444 O O . GLY A 1 189 ? 2.320 1.254 -21.391 1.00 83.12 189 GLY A O 1
ATOM 1445 N N . GLY A 1 190 ? 2.759 2.025 -23.439 1.00 88.12 190 GLY A N 1
ATOM 1446 C CA . GLY A 1 190 ? 2.308 0.806 -24.134 1.00 88.12 190 GLY A CA 1
ATOM 1447 C C . GLY A 1 190 ? 0.818 0.476 -23.951 1.00 88.12 190 GLY A C 1
ATOM 1448 O O . GLY A 1 190 ? 0.052 1.276 -23.402 1.00 88.12 190 GLY A O 1
ATOM 1449 N N . THR A 1 191 ? 0.401 -0.701 -24.428 1.00 92.81 191 THR A N 1
ATOM 1450 C CA . THR A 1 191 ? -0.976 -1.203 -24.266 1.00 92.81 191 THR A CA 1
ATOM 1451 C C . THR A 1 191 ? -1.192 -1.813 -22.877 1.00 92.81 191 THR A C 1
ATOM 1453 O O . THR A 1 191 ? -0.239 -2.192 -22.197 1.00 92.81 191 THR A O 1
ATOM 1456 N N . VAL A 1 192 ? -2.448 -1.977 -22.442 1.00 93.69 192 VAL A N 1
ATOM 1457 C CA . VAL A 1 192 ? -2.756 -2.651 -21.164 1.00 93.69 192 VAL A CA 1
ATOM 1458 C C . VAL A 1 192 ? -2.233 -4.098 -21.126 1.00 93.69 192 VAL A C 1
ATOM 1460 O O . VAL A 1 192 ? -1.801 -4.580 -20.076 1.00 93.69 192 VAL A O 1
ATOM 1463 N N . LYS A 1 193 ? -2.187 -4.763 -22.288 1.00 95.31 193 LYS A N 1
ATOM 1464 C CA . LYS A 1 193 ? -1.639 -6.112 -22.466 1.00 95.31 193 LYS A CA 1
ATOM 1465 C C . LYS A 1 193 ? -0.129 -6.150 -22.215 1.00 95.31 193 LYS A C 1
ATOM 1467 O O . LYS A 1 193 ? 0.357 -7.024 -21.489 1.00 95.31 193 LYS A O 1
ATOM 1472 N N . ASP A 1 194 ? 0.596 -5.163 -22.748 1.00 95.12 194 ASP A N 1
ATOM 1473 C CA . ASP A 1 194 ? 2.042 -5.007 -22.535 1.00 95.12 194 ASP A CA 1
ATOM 1474 C C . ASP A 1 194 ? 2.343 -4.742 -21.058 1.00 95.12 194 ASP A C 1
ATOM 1476 O O . ASP A 1 194 ? 3.173 -5.426 -20.456 1.00 95.12 194 ASP A O 1
ATOM 1480 N N . ARG A 1 195 ? 1.607 -3.802 -20.445 1.00 95.19 195 ARG A N 1
ATOM 1481 C CA . ARG A 1 195 ? 1.737 -3.453 -19.019 1.00 95.19 195 ARG A CA 1
ATOM 1482 C C . ARG A 1 195 ? 1.499 -4.661 -18.119 1.00 95.19 195 ARG A C 1
ATOM 1484 O O . ARG A 1 195 ? 2.263 -4.891 -17.185 1.00 95.19 195 ARG A O 1
ATOM 1491 N N . THR A 1 196 ? 0.467 -5.446 -18.422 1.00 96.94 196 THR A N 1
ATOM 1492 C CA . THR A 1 196 ? 0.119 -6.656 -17.669 1.00 96.94 196 THR A CA 1
ATOM 1493 C C . THR A 1 196 ? 1.234 -7.693 -17.745 1.00 96.94 196 THR A C 1
ATOM 1495 O O . THR A 1 196 ? 1.710 -8.169 -16.713 1.00 96.94 196 THR A O 1
ATOM 1498 N N . SER A 1 197 ? 1.698 -7.998 -18.960 1.00 96.88 197 SER A N 1
ATOM 1499 C CA . SER A 1 197 ? 2.770 -8.972 -19.184 1.00 96.88 197 SER A CA 1
ATOM 1500 C C . SER A 1 197 ? 4.063 -8.545 -18.483 1.00 96.88 197 SER A C 1
ATOM 1502 O O . SER A 1 197 ? 4.712 -9.355 -17.823 1.00 96.88 197 SER A O 1
ATOM 1504 N N . ALA A 1 198 ? 4.411 -7.258 -18.570 1.00 96.94 198 ALA A N 1
ATOM 1505 C CA . ALA A 1 198 ? 5.600 -6.699 -17.940 1.00 96.94 198 ALA A CA 1
ATOM 1506 C C . ALA A 1 198 ? 5.518 -6.715 -16.403 1.00 96.94 198 ALA A C 1
ATOM 1508 O O . ALA A 1 198 ? 6.499 -7.062 -15.749 1.00 96.94 198 ALA A O 1
ATOM 1509 N N . ALA A 1 199 ? 4.357 -6.401 -15.816 1.00 97.75 199 ALA A N 1
ATOM 1510 C CA . ALA A 1 199 ? 4.165 -6.417 -14.365 1.00 97.75 199 ALA A CA 1
ATOM 1511 C C . ALA A 1 199 ? 4.292 -7.834 -13.780 1.00 97.75 199 ALA A C 1
ATOM 1513 O O . ALA A 1 199 ? 4.969 -8.029 -12.766 1.00 97.75 199 ALA A O 1
ATOM 1514 N N . ILE A 1 200 ? 3.693 -8.835 -14.439 1.00 97.88 200 ILE A N 1
ATOM 1515 C CA . ILE A 1 200 ? 3.834 -10.247 -14.051 1.00 97.88 200 ILE A CA 1
ATOM 1516 C C . ILE A 1 200 ? 5.285 -10.712 -14.223 1.00 97.88 200 ILE A C 1
ATOM 1518 O O . ILE A 1 200 ? 5.842 -11.321 -13.310 1.00 97.88 200 ILE A O 1
ATOM 1522 N N . ALA A 1 201 ? 5.927 -10.382 -15.349 1.00 97.19 201 ALA A N 1
ATOM 1523 C CA . ALA A 1 201 ? 7.319 -10.748 -15.608 1.00 97.19 201 ALA A CA 1
ATOM 1524 C C . ALA A 1 201 ? 8.306 -10.114 -14.609 1.00 97.19 201 ALA A C 1
ATOM 1526 O O . ALA A 1 201 ? 9.306 -10.741 -14.263 1.00 97.19 201 ALA A O 1
ATOM 1527 N N . ALA A 1 202 ? 8.025 -8.900 -14.126 1.00 97.81 202 ALA A N 1
ATOM 1528 C CA . ALA A 1 202 ? 8.835 -8.227 -13.113 1.00 97.81 202 ALA A CA 1
ATOM 1529 C C . ALA A 1 202 ? 8.720 -8.875 -11.724 1.00 97.81 202 ALA A C 1
ATOM 1531 O O . ALA A 1 202 ? 9.694 -8.864 -10.971 1.00 97.81 202 ALA A O 1
ATOM 1532 N N . GLY A 1 203 ? 7.567 -9.480 -11.407 1.00 97.56 203 GLY A N 1
ATOM 1533 C CA . GLY A 1 203 ? 7.359 -10.215 -10.156 1.00 97.56 203 GLY A CA 1
ATOM 1534 C C . GLY A 1 203 ? 6.051 -9.927 -9.415 1.00 97.56 203 GLY A C 1
ATOM 1535 O O . GLY A 1 203 ? 5.914 -10.371 -8.267 1.00 97.56 203 GLY A O 1
ATOM 1536 N N . CYS A 1 204 ? 5.093 -9.212 -10.025 1.00 98.38 204 CYS A N 1
ATOM 1537 C CA . CYS A 1 204 ? 3.743 -9.104 -9.467 1.00 98.38 204 CYS A CA 1
ATOM 1538 C C . CYS A 1 204 ? 3.093 -10.494 -9.422 1.00 98.38 204 CYS A C 1
ATOM 1540 O O . CYS A 1 204 ? 3.154 -11.258 -10.383 1.00 98.38 204 CYS A O 1
ATOM 1542 N N . ASP A 1 205 ? 2.439 -10.811 -8.308 1.00 98.44 205 ASP A N 1
ATOM 1543 C CA . ASP A 1 205 ? 1.656 -12.035 -8.159 1.00 98.44 205 ASP A CA 1
ATOM 1544 C C . ASP A 1 205 ? 0.255 -11.878 -8.785 1.00 98.44 205 ASP A C 1
ATOM 1546 O O . ASP A 1 205 ? -0.305 -12.853 -9.285 1.00 98.44 205 ASP A O 1
ATOM 1550 N N . ILE A 1 206 ? -0.300 -10.658 -8.756 1.00 97.31 206 ILE A N 1
ATOM 1551 C CA . ILE A 1 206 ? -1.559 -10.265 -9.409 1.00 97.31 206 ILE A CA 1
ATOM 1552 C C . ILE A 1 206 ? -1.449 -8.843 -9.984 1.00 97.31 206 ILE A C 1
ATOM 1554 O O . ILE A 1 206 ? -0.608 -8.054 -9.554 1.00 97.31 206 ILE A O 1
ATOM 1558 N N . VAL A 1 207 ? -2.330 -8.491 -10.918 1.00 96.81 207 VAL A N 1
ATOM 1559 C CA . VAL A 1 207 ? -2.417 -7.141 -11.497 1.00 96.81 207 VAL A CA 1
ATOM 1560 C C . VAL A 1 207 ? -3.783 -6.518 -11.236 1.00 96.81 207 VAL A C 1
ATOM 1562 O O . VAL A 1 207 ? -4.779 -7.232 -11.110 1.00 96.81 207 VAL A O 1
ATOM 1565 N N . LEU A 1 208 ? -3.829 -5.189 -11.152 1.00 96.44 208 LEU A N 1
ATOM 1566 C CA . LEU A 1 208 ? -5.056 -4.421 -10.964 1.00 96.44 208 LEU A CA 1
ATOM 1567 C C . LEU A 1 208 ? -5.411 -3.626 -12.221 1.00 96.44 208 LEU A C 1
ATOM 1569 O O . LEU A 1 208 ? -4.566 -2.957 -12.809 1.00 96.44 208 LEU A O 1
ATOM 1573 N N . HIS A 1 209 ? -6.689 -3.662 -12.586 1.00 94.81 209 HIS A N 1
ATOM 1574 C CA . HIS A 1 209 ? -7.294 -2.850 -13.638 1.00 94.81 209 HIS A CA 1
ATOM 1575 C C . HIS A 1 209 ? -8.612 -2.292 -13.102 1.00 94.81 209 HIS A C 1
ATOM 1577 O O . HIS A 1 209 ? -9.499 -3.059 -12.724 1.00 94.81 209 HIS A O 1
ATOM 1583 N N . CYS A 1 210 ? -8.708 -0.966 -12.977 1.00 92.56 210 CYS A N 1
ATOM 1584 C CA . CYS A 1 210 ? -9.749 -0.344 -12.149 1.00 92.56 210 CYS A CA 1
ATOM 1585 C C . CYS A 1 210 ? -10.717 0.579 -12.909 1.00 92.56 210 CYS A C 1
ATOM 1587 O O . CYS A 1 210 ? -11.613 1.143 -12.277 1.00 92.56 210 CYS A O 1
ATOM 1589 N N . ASN A 1 211 ? -10.575 0.751 -14.230 1.00 90.94 211 ASN A N 1
ATOM 1590 C CA . ASN A 1 211 ? -11.432 1.661 -15.011 1.00 90.94 211 ASN A CA 1
ATOM 1591 C C . ASN A 1 211 ? -12.755 1.020 -15.489 1.00 90.94 211 ASN A C 1
ATOM 1593 O O . ASN A 1 211 ? -13.660 1.738 -15.912 1.00 90.94 211 ASN A O 1
ATOM 1597 N N . GLY A 1 212 ? -12.884 -0.311 -15.405 1.00 90.25 212 GLY A N 1
ATOM 1598 C CA . GLY A 1 212 ? -14.093 -1.045 -15.789 1.00 90.25 212 GLY A CA 1
ATOM 1599 C C . GLY A 1 212 ? -14.320 -1.202 -17.299 1.00 90.25 212 GLY A C 1
ATOM 1600 O O . GLY A 1 212 ? -15.417 -1.586 -17.702 1.00 90.25 212 GLY A O 1
ATOM 1601 N N . ASN A 1 213 ? -13.322 -0.917 -18.139 1.00 94.38 213 ASN A N 1
ATOM 1602 C CA . ASN A 1 213 ? -13.386 -1.182 -19.574 1.00 94.38 213 ASN A CA 1
ATOM 1603 C C . ASN A 1 213 ? -13.292 -2.696 -19.844 1.00 94.38 213 ASN A C 1
ATOM 1605 O O . ASN A 1 213 ? -12.253 -3.311 -19.609 1.00 94.38 213 ASN A O 1
ATOM 1609 N N . LEU A 1 214 ? -14.379 -3.289 -20.349 1.00 95.31 214 LEU A N 1
ATOM 1610 C CA . LEU A 1 214 ? -14.483 -4.734 -20.582 1.00 95.31 214 LEU A CA 1
ATOM 1611 C C . LEU A 1 214 ? -13.504 -5.262 -21.637 1.00 95.31 214 LEU A C 1
ATOM 1613 O O . LEU A 1 214 ? -13.041 -6.392 -21.493 1.00 95.31 214 LEU A O 1
ATOM 1617 N N . ASP A 1 215 ? -13.184 -4.477 -22.665 1.00 95.31 215 ASP A N 1
ATOM 1618 C CA . ASP 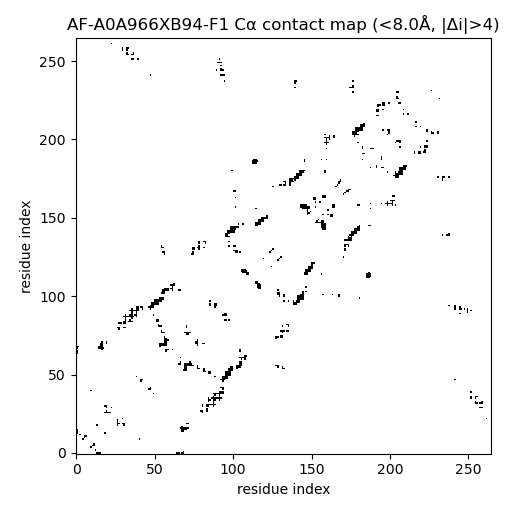A 1 215 ? -12.252 -4.911 -23.711 1.00 95.31 215 ASP A CA 1
ATOM 1619 C C . ASP A 1 215 ? -10.830 -4.998 -23.138 1.00 95.31 215 ASP A C 1
ATOM 1621 O O . ASP A 1 215 ? -10.144 -6.007 -23.289 1.00 95.31 215 ASP A O 1
ATOM 1625 N N . GLU A 1 216 ? -10.429 -3.996 -22.350 1.00 95.12 216 GLU A N 1
ATOM 1626 C CA . GLU A 1 216 ? -9.148 -4.017 -21.634 1.00 95.12 216 GLU A CA 1
ATOM 1627 C C . GLU A 1 216 ? -9.086 -5.150 -20.599 1.00 95.12 216 GLU A C 1
ATOM 1629 O O . GLU A 1 216 ? -8.039 -5.768 -20.424 1.00 95.12 216 GLU A O 1
ATOM 1634 N N . MET A 1 217 ? -10.199 -5.467 -19.928 1.00 95.12 217 MET A N 1
ATOM 1635 C CA . MET A 1 217 ? -10.262 -6.595 -18.992 1.00 95.12 217 MET A CA 1
ATOM 1636 C C . MET A 1 217 ? -9.986 -7.940 -19.676 1.00 95.12 217 MET A C 1
ATOM 1638 O O . MET A 1 217 ? -9.355 -8.805 -19.065 1.00 95.12 217 MET A O 1
ATOM 1642 N N . GLN A 1 218 ? -10.429 -8.127 -20.925 1.00 95.12 218 GLN A N 1
ATOM 1643 C CA . GLN A 1 218 ? -10.114 -9.330 -21.703 1.00 95.12 218 GLN A CA 1
ATOM 1644 C C . GLN A 1 218 ? -8.615 -9.398 -22.008 1.00 95.12 218 GLN A C 1
ATOM 1646 O O . GLN A 1 218 ? -7.987 -10.421 -21.735 1.00 95.12 218 GLN A O 1
ATOM 1651 N N . ASP A 1 219 ? -8.021 -8.290 -22.459 1.00 95.31 219 ASP A N 1
ATOM 1652 C CA . ASP A 1 219 ? -6.578 -8.203 -22.711 1.00 95.31 219 ASP A CA 1
ATOM 1653 C C . ASP A 1 219 ? -5.743 -8.483 -21.452 1.00 95.31 219 ASP A C 1
ATOM 1655 O O . ASP A 1 219 ? -4.746 -9.209 -21.509 1.00 95.31 219 ASP A O 1
ATOM 1659 N N . VAL A 1 220 ? -6.158 -7.939 -20.303 1.00 95.75 220 VAL A N 1
ATOM 1660 C CA . VAL A 1 220 ? -5.523 -8.187 -19.001 1.00 95.75 220 VAL A CA 1
ATOM 1661 C C . VAL A 1 220 ? -5.629 -9.663 -18.624 1.00 95.75 220 VAL A C 1
ATOM 1663 O O . VAL A 1 220 ? -4.628 -10.266 -18.241 1.00 95.75 220 VAL A O 1
ATOM 1666 N N . ALA A 1 221 ? -6.815 -10.266 -18.743 1.00 94.06 221 ALA A N 1
ATOM 1667 C CA . ALA A 1 221 ? -7.030 -11.671 -18.398 1.00 94.06 221 ALA A CA 1
ATOM 1668 C C . ALA A 1 221 ? -6.194 -12.619 -19.275 1.00 94.06 221 ALA A C 1
ATOM 1670 O O . ALA A 1 221 ? -5.641 -13.596 -18.768 1.00 94.06 221 ALA A O 1
ATOM 1671 N N . GLU A 1 222 ? -6.059 -12.315 -20.568 1.00 94.25 222 GLU A N 1
ATOM 1672 C CA . GLU A 1 222 ? -5.197 -13.067 -21.481 1.00 94.25 222 GLU A CA 1
ATOM 1673 C C . GLU A 1 222 ? -3.710 -12.921 -21.130 1.00 94.25 222 GLU A C 1
ATOM 1675 O O . GLU A 1 222 ? -2.981 -13.914 -21.110 1.00 94.25 222 GLU A O 1
ATOM 1680 N N . ALA A 1 223 ? -3.247 -11.699 -20.845 1.00 96.38 223 ALA A N 1
ATOM 1681 C CA . ALA A 1 223 ? -1.836 -11.427 -20.576 1.00 96.38 223 ALA A CA 1
ATOM 1682 C C . ALA A 1 223 ? -1.367 -11.889 -19.192 1.00 96.38 223 ALA A C 1
ATOM 1684 O O . ALA A 1 223 ? -0.224 -12.321 -19.050 1.00 96.38 223 ALA A O 1
ATOM 1685 N N . ALA A 1 224 ? -2.222 -11.816 -18.168 1.00 94.31 224 ALA A N 1
ATOM 1686 C CA . ALA A 1 224 ? -1.839 -12.135 -16.792 1.00 94.31 224 ALA A CA 1
ATOM 1687 C C . ALA A 1 224 ? -1.431 -13.607 -16.607 1.00 94.31 224 ALA A C 1
ATOM 1689 O O . ALA A 1 224 ? -0.665 -13.924 -15.695 1.00 94.31 224 ALA A O 1
ATOM 1690 N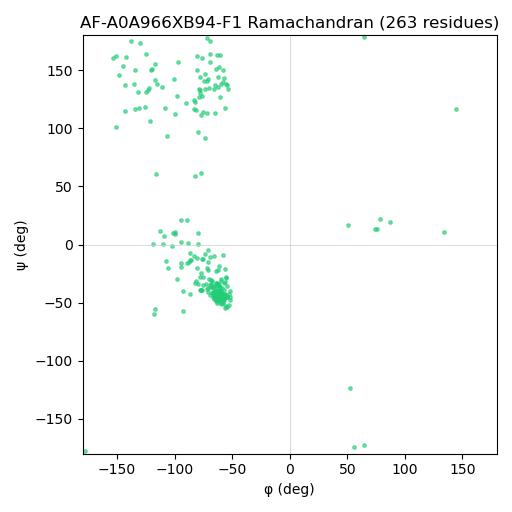 N . CYS A 1 225 ? -1.899 -14.492 -17.497 1.00 87.25 225 CYS A N 1
ATOM 1691 C CA . CYS A 1 225 ? -1.677 -15.935 -17.441 1.00 87.25 225 CYS A CA 1
ATOM 1692 C C . CYS A 1 225 ? -2.148 -16.561 -16.107 1.00 87.25 225 CYS A C 1
ATOM 1694 O O . CYS A 1 225 ? -2.788 -15.935 -15.262 1.00 87.25 225 CYS A O 1
ATOM 1696 N N . LEU A 1 226 ? -1.873 -17.854 -15.914 1.00 93.38 226 LEU A N 1
ATOM 1697 C CA . LEU A 1 226 ? -2.143 -18.521 -14.640 1.00 93.38 226 LEU A CA 1
ATOM 1698 C C . LEU A 1 226 ? -1.111 -18.115 -13.582 1.00 93.38 226 LEU A C 1
ATOM 1700 O O . LEU A 1 226 ? 0.090 -18.088 -13.851 1.00 93.38 226 LEU A O 1
ATOM 1704 N N . MET A 1 227 ? -1.570 -17.923 -12.343 1.00 95.56 227 MET A N 1
ATOM 1705 C CA . MET A 1 227 ? -0.688 -17.669 -11.201 1.00 95.56 227 MET A CA 1
ATOM 1706 C C . MET A 1 227 ? 0.369 -18.770 -11.045 1.00 95.56 227 MET A C 1
ATOM 1708 O O . MET A 1 227 ? 0.057 -19.967 -11.101 1.00 95.56 227 MET A O 1
ATOM 1712 N N . THR A 1 228 ? 1.608 -18.369 -10.751 1.00 96.31 228 THR A N 1
ATOM 1713 C CA . THR A 1 228 ? 2.694 -19.293 -10.390 1.00 96.31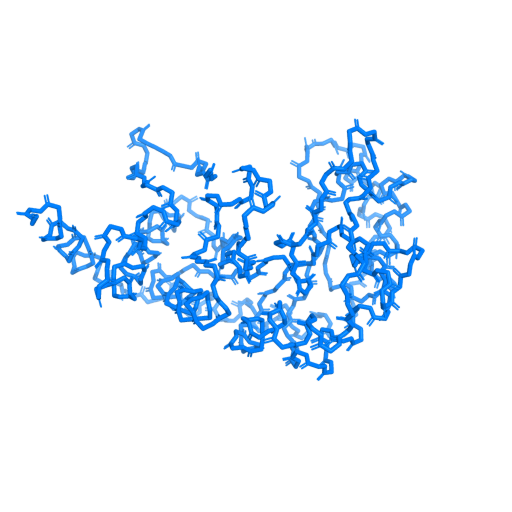 228 THR A CA 1
ATOM 1714 C C . THR A 1 228 ? 2.378 -20.050 -9.094 1.00 96.31 228 THR A C 1
ATOM 1716 O O . THR A 1 228 ? 1.522 -19.641 -8.308 1.00 96.31 228 THR A O 1
ATOM 1719 N N . LEU A 1 229 ? 3.093 -21.150 -8.820 1.00 97.56 229 LEU A N 1
ATOM 1720 C CA . LEU A 1 229 ? 2.948 -21.883 -7.551 1.00 97.56 229 LEU A CA 1
ATOM 1721 C C . LEU A 1 229 ? 3.140 -20.965 -6.336 1.00 97.56 229 LEU A C 1
ATOM 1723 O O . LEU A 1 229 ? 2.319 -20.974 -5.423 1.00 97.56 229 LEU A O 1
ATOM 1727 N N . LYS A 1 230 ? 4.175 -20.118 -6.369 1.00 97.62 230 LYS A N 1
ATOM 1728 C CA . LYS A 1 230 ? 4.484 -19.190 -5.279 1.00 97.62 230 LYS A CA 1
ATOM 1729 C C . LYS A 1 230 ? 3.395 -18.132 -5.092 1.00 97.62 230 LYS A C 1
ATOM 1731 O O . LYS A 1 230 ? 3.001 -17.856 -3.961 1.00 97.62 230 LYS A O 1
ATOM 1736 N N . ALA A 1 231 ? 2.876 -17.584 -6.190 1.00 98.06 231 ALA A N 1
ATOM 1737 C CA . ALA A 1 231 ? 1.770 -16.634 -6.153 1.00 98.06 231 ALA A CA 1
ATOM 1738 C C . ALA A 1 231 ? 0.507 -17.275 -5.548 1.00 98.06 231 ALA A C 1
ATOM 1740 O O . ALA A 1 231 ? -0.149 -16.670 -4.700 1.00 98.06 231 ALA A O 1
ATOM 1741 N N . ARG A 1 232 ? 0.202 -18.534 -5.902 1.00 98.31 232 ARG A N 1
ATOM 1742 C CA . ARG A 1 232 ? -0.919 -19.287 -5.310 1.00 98.31 232 ARG A CA 1
ATOM 1743 C C . ARG A 1 232 ? -0.739 -19.538 -3.814 1.00 98.31 232 ARG A C 1
ATOM 1745 O O . ARG A 1 232 ? -1.694 -19.373 -3.064 1.00 98.31 232 ARG A O 1
ATOM 1752 N N . GLU A 1 233 ? 0.465 -19.885 -3.358 1.00 98.56 233 GLU A N 1
ATOM 1753 C CA . GLU A 1 233 ? 0.762 -20.030 -1.923 1.00 98.56 233 GLU A CA 1
ATOM 1754 C C . GLU A 1 233 ? 0.535 -18.720 -1.156 1.00 98.56 233 GLU A C 1
ATOM 1756 O O . GLU A 1 233 ? -0.039 -18.724 -0.066 1.00 98.56 233 GLU A O 1
ATOM 1761 N N . ARG A 1 234 ? 0.972 -17.589 -1.722 1.00 98.62 234 ARG A N 1
ATOM 1762 C CA . ARG A 1 234 ? 0.754 -16.255 -1.143 1.00 98.62 234 ARG A CA 1
ATOM 1763 C C . ARG A 1 234 ? -0.732 -15.911 -1.083 1.00 98.62 234 ARG A C 1
ATOM 1765 O O . ARG A 1 234 ? -1.205 -15.494 -0.029 1.00 98.62 234 ARG A O 1
ATOM 1772 N N . ALA A 1 235 ? -1.474 -16.153 -2.162 1.00 98.44 235 ALA A N 1
ATOM 1773 C CA . ALA A 1 235 ? -2.916 -15.923 -2.208 1.00 98.44 235 ALA A CA 1
ATOM 1774 C C . ALA A 1 235 ? -3.676 -16.807 -1.208 1.00 98.44 235 ALA A C 1
ATOM 1776 O O . ALA A 1 235 ? -4.555 -16.317 -0.506 1.00 98.44 235 ALA A O 1
ATOM 1777 N N . ALA A 1 236 ? -3.291 -18.077 -1.061 1.00 98.56 236 ALA A N 1
ATOM 1778 C CA . ALA A 1 236 ? -3.896 -18.978 -0.083 1.00 98.56 236 ALA A CA 1
ATOM 1779 C C . ALA A 1 236 ? -3.725 -18.468 1.358 1.00 98.56 236 ALA A C 1
ATOM 1781 O O . ALA A 1 236 ? -4.669 -18.517 2.141 1.00 98.56 236 ALA A O 1
ATOM 1782 N N . LYS A 1 237 ? -2.559 -17.904 1.710 1.00 98.62 237 LYS A N 1
ATOM 1783 C CA . LYS A 1 237 ? -2.361 -17.270 3.029 1.00 98.62 237 LYS A CA 1
ATOM 1784 C C . LYS A 1 237 ? -3.319 -16.096 3.249 1.00 98.62 237 LYS A C 1
ATOM 1786 O O . LYS A 1 237 ? -3.848 -15.955 4.349 1.00 98.62 237 LYS A O 1
ATOM 1791 N N . VAL A 1 238 ? -3.538 -15.271 2.222 1.00 98.50 238 VAL A N 1
ATOM 1792 C CA . VAL A 1 238 ? -4.479 -14.140 2.275 1.00 98.50 238 VAL A CA 1
ATOM 1793 C C . VAL A 1 238 ? -5.909 -14.637 2.490 1.00 98.50 238 VAL A C 1
ATOM 1795 O O . VAL A 1 238 ? -6.590 -14.141 3.386 1.00 98.50 238 VAL A O 1
ATOM 1798 N N . ILE A 1 239 ? -6.340 -15.644 1.725 1.00 98.12 239 ILE A N 1
ATOM 1799 C CA . ILE A 1 239 ? -7.680 -16.243 1.833 1.00 98.12 239 ILE A CA 1
ATOM 1800 C C . ILE A 1 239 ? -7.892 -16.851 3.225 1.00 98.12 239 ILE A C 1
ATOM 1802 O O . ILE A 1 239 ? -8.866 -16.514 3.890 1.00 98.12 239 ILE A O 1
ATOM 1806 N N . ASN A 1 240 ? -6.943 -17.649 3.721 1.00 98.25 240 ASN A N 1
ATOM 1807 C CA . ASN A 1 240 ? -7.041 -18.264 5.049 1.00 98.25 240 ASN A CA 1
ATOM 1808 C C . ASN A 1 240 ? -7.133 -17.212 6.171 1.00 98.25 240 ASN A C 1
ATOM 1810 O O . ASN A 1 240 ? -7.884 -17.378 7.138 1.00 98.25 240 ASN A O 1
ATOM 1814 N N . LEU A 1 241 ? -6.376 -16.111 6.060 1.00 97.88 241 LEU A N 1
ATOM 1815 C CA . LEU A 1 241 ? -6.473 -15.013 7.021 1.00 97.88 241 LEU A CA 1
ATOM 1816 C C . LEU A 1 241 ? -7.843 -14.333 6.938 1.00 97.88 241 LEU A C 1
ATOM 1818 O O . LEU A 1 241 ? -8.444 -14.071 7.976 1.00 97.88 241 LEU A O 1
ATOM 1822 N N . HIS A 1 242 ? -8.359 -14.083 5.732 1.00 96.75 242 HIS A N 1
ATOM 1823 C CA . HIS A 1 242 ? -9.700 -13.533 5.555 1.00 96.75 242 HIS A CA 1
ATOM 1824 C C . HIS A 1 242 ? -10.773 -14.410 6.211 1.00 96.75 242 HIS A C 1
ATOM 1826 O O . HIS A 1 242 ? -11.591 -13.890 6.967 1.00 96.75 242 HIS A O 1
ATOM 1832 N N . GLU A 1 243 ? -10.741 -15.725 5.989 1.00 95.88 243 GLU A N 1
ATOM 1833 C CA . GLU A 1 243 ? -11.681 -16.673 6.601 1.00 95.88 243 GLU A CA 1
ATOM 1834 C C . GLU A 1 243 ? -11.622 -16.624 8.132 1.00 95.88 243 GLU A C 1
ATOM 1836 O O . GLU A 1 243 ? -12.656 -16.587 8.800 1.00 95.88 243 GLU A O 1
ATOM 1841 N N . THR A 1 244 ? -10.411 -16.536 8.690 1.00 95.62 244 THR A N 1
ATOM 1842 C CA . THR A 1 244 ? -10.206 -16.380 10.136 1.00 95.62 244 THR A CA 1
ATOM 1843 C C . THR A 1 244 ? -10.818 -15.074 10.648 1.00 95.62 244 THR A C 1
ATOM 1845 O O . THR A 1 244 ? -11.512 -15.060 11.662 1.00 95.62 244 THR A O 1
ATOM 1848 N N . LEU A 1 245 ? -10.590 -13.959 9.947 1.00 93.62 245 LEU A N 1
ATOM 1849 C CA . LEU A 1 245 ? -11.123 -12.645 10.317 1.00 93.62 245 LEU A CA 1
ATOM 1850 C C . LEU A 1 245 ? -12.648 -12.556 10.169 1.00 93.62 245 LEU A C 1
ATOM 1852 O O . LEU A 1 245 ? -13.308 -11.872 10.954 1.00 93.62 245 LEU A O 1
ATOM 1856 N N . ALA A 1 246 ? -13.222 -13.249 9.185 1.00 89.69 246 ALA A N 1
ATOM 1857 C CA . ALA A 1 246 ? -14.661 -13.273 8.953 1.00 89.69 246 ALA A CA 1
ATOM 1858 C C . ALA A 1 246 ? -15.424 -13.857 10.154 1.00 89.69 246 ALA A C 1
ATOM 1860 O O . ALA A 1 246 ? -16.498 -13.354 10.482 1.00 89.69 246 ALA A O 1
ATOM 1861 N N . GLN A 1 247 ? -14.833 -14.842 10.839 1.00 89.44 247 GLN A N 1
ATOM 1862 C CA . GLN A 1 247 ? -15.405 -15.526 12.005 1.00 89.44 247 GLN A CA 1
ATOM 1863 C C . GLN A 1 247 ? -15.250 -14.757 13.327 1.00 89.44 247 GLN A C 1
ATOM 1865 O O . GLN A 1 247 ? -15.863 -15.133 14.323 1.00 89.44 247 GLN A O 1
ATOM 1870 N N . ARG A 1 248 ? -14.429 -13.698 13.373 1.00 88.62 248 ARG A N 1
ATOM 1871 C CA . ARG A 1 248 ? -14.210 -12.920 14.601 1.00 88.62 248 ARG A CA 1
ATOM 1872 C C . ARG A 1 248 ? -15.375 -11.967 14.858 1.00 88.62 248 ARG A C 1
ATOM 1874 O O . ARG A 1 248 ? -15.739 -11.167 13.991 1.00 88.62 248 ARG A O 1
ATOM 1881 N N . GLU A 1 249 ? -15.891 -12.005 16.083 1.00 86.06 249 GLU A N 1
ATOM 1882 C CA . GLU A 1 249 ? -16.701 -10.924 16.640 1.00 86.06 249 GLU A CA 1
ATOM 1883 C C . GLU A 1 249 ? -15.784 -9.793 17.112 1.00 86.06 249 GLU A C 1
ATOM 1885 O O . GLU A 1 249 ? -14.763 -10.028 17.764 1.00 86.06 249 GLU A O 1
ATOM 1890 N N . VAL A 1 250 ? -16.143 -8.561 16.759 1.00 87.31 250 VAL A N 1
ATOM 1891 C CA . VAL A 1 250 ? -15.369 -7.363 17.081 1.00 87.31 250 VAL A CA 1
ATOM 1892 C C . VAL A 1 250 ? -16.299 -6.392 17.785 1.00 87.31 250 VAL A C 1
ATOM 1894 O O . VAL A 1 250 ? -17.277 -5.929 17.198 1.00 87.31 250 VAL A O 1
ATOM 1897 N N . ASP A 1 251 ? -15.990 -6.058 19.036 1.00 91.06 251 ASP A N 1
ATOM 1898 C CA . ASP A 1 251 ? -16.669 -4.966 19.726 1.00 91.06 251 ASP A CA 1
ATOM 1899 C C . ASP A 1 251 ? -16.169 -3.632 19.162 1.00 91.06 251 ASP A C 1
ATOM 1901 O O . ASP A 1 251 ? -15.153 -3.083 19.593 1.00 91.06 251 ASP A O 1
ATOM 1905 N N . ILE A 1 252 ? -16.876 -3.132 18.149 1.00 92.69 252 ILE A N 1
ATOM 1906 C CA . ILE A 1 252 ? -16.546 -1.865 17.499 1.00 92.69 252 ILE A CA 1
ATOM 1907 C C . ILE A 1 252 ? -16.845 -0.654 18.393 1.00 92.69 252 ILE A C 1
ATOM 1909 O O . ILE A 1 252 ? -16.253 0.410 18.204 1.00 92.69 252 ILE A O 1
ATOM 1913 N N . SER A 1 253 ? -17.727 -0.806 19.390 1.00 92.25 253 SER A N 1
ATOM 1914 C CA . SER A 1 253 ? -18.198 0.304 20.224 1.00 92.25 253 SER A CA 1
ATOM 1915 C C . SER A 1 253 ? -17.067 0.931 21.040 1.00 92.25 253 SER A C 1
ATOM 1917 O O . SER A 1 253 ? -17.013 2.155 21.164 1.00 92.25 253 SER A O 1
ATOM 1919 N N . ARG A 1 254 ? -16.095 0.123 21.491 1.00 92.88 254 ARG A N 1
ATOM 1920 C CA . ARG A 1 254 ? -14.903 0.611 22.203 1.00 92.88 254 ARG A CA 1
ATOM 1921 C C . ARG A 1 254 ? -14.058 1.567 21.355 1.00 92.88 254 ARG A C 1
ATOM 1923 O O . ARG A 1 254 ? -13.534 2.545 21.878 1.00 92.88 254 ARG A O 1
ATOM 1930 N N . PHE A 1 255 ? -13.952 1.313 20.048 1.00 94.69 255 PHE A N 1
ATOM 1931 C CA . PHE A 1 255 ? -13.161 2.141 19.133 1.00 94.69 255 PHE A CA 1
ATOM 1932 C C . PHE A 1 255 ? -13.882 3.434 18.784 1.00 94.69 255 PHE A C 1
ATOM 1934 O O . PHE A 1 255 ? -13.264 4.495 18.750 1.00 94.69 255 PHE A O 1
ATOM 1941 N N . THR A 1 256 ? -15.198 3.363 18.590 1.00 92.38 256 THR A N 1
ATOM 1942 C CA . THR A 1 256 ? -16.025 4.559 18.421 1.00 92.38 256 THR A CA 1
ATOM 1943 C C . THR A 1 256 ? -15.941 5.455 19.657 1.00 92.38 256 THR A C 1
ATOM 1945 O O . THR A 1 256 ? -15.650 6.638 19.515 1.00 92.38 256 THR A O 1
ATOM 1948 N N . ALA A 1 257 ? -16.079 4.890 20.863 1.00 91.00 257 ALA A N 1
ATOM 1949 C CA . ALA A 1 257 ? -15.986 5.641 22.116 1.00 91.00 257 ALA A CA 1
ATOM 1950 C C . ALA A 1 257 ? -14.618 6.322 22.297 1.00 91.00 257 ALA A C 1
ATOM 1952 O O . ALA A 1 257 ? -14.549 7.473 22.722 1.00 91.00 257 ALA A O 1
ATOM 1953 N N . GLN A 1 258 ? -13.533 5.634 21.930 1.00 90.25 258 GLN A N 1
ATOM 1954 C CA . GLN A 1 258 ? -12.182 6.191 21.971 1.00 90.25 258 GLN A CA 1
ATOM 1955 C C . GLN A 1 258 ? -12.019 7.409 21.047 1.00 90.25 258 GLN A C 1
ATOM 1957 O O . GLN A 1 258 ? -11.412 8.405 21.433 1.00 90.25 258 GLN A O 1
ATOM 1962 N N . LEU A 1 259 ? -12.576 7.350 19.836 1.00 92.38 259 LEU A N 1
ATOM 1963 C CA . LEU A 1 259 ? -12.527 8.461 18.880 1.00 92.38 259 LEU A CA 1
ATOM 1964 C C . LEU A 1 259 ? -13.407 9.639 19.309 1.00 92.38 259 LEU A C 1
ATOM 1966 O O . LEU A 1 259 ? -13.034 10.799 19.131 1.00 92.38 259 LEU A O 1
ATOM 1970 N N . ASP A 1 260 ? -14.568 9.348 19.890 1.00 89.06 260 ASP A N 1
ATOM 1971 C CA . ASP A 1 260 ? -15.498 10.375 20.353 1.00 89.06 260 ASP A CA 1
ATOM 1972 C C . ASP A 1 260 ? -14.926 11.133 21.563 1.00 89.06 260 ASP A C 1
ATOM 1974 O O . ASP A 1 260 ? -15.095 12.348 21.654 1.00 89.06 260 ASP A O 1
ATOM 1978 N N . ALA A 1 261 ? -14.177 10.454 22.441 1.00 84.25 261 ALA A N 1
ATOM 1979 C CA . ALA A 1 261 ? -13.470 11.083 23.559 1.00 84.25 261 ALA A CA 1
ATOM 1980 C C . ALA A 1 261 ? -12.399 12.090 23.101 1.00 84.25 261 ALA A C 1
ATOM 1982 O O . ALA A 1 261 ? -12.206 13.112 23.755 1.00 84.25 261 ALA A O 1
ATOM 1983 N N . MET A 1 262 ? -11.738 11.843 21.963 1.00 80.00 262 MET A N 1
ATOM 1984 C CA . MET A 1 262 ? -10.776 12.788 21.382 1.00 80.00 262 MET A CA 1
ATOM 1985 C C . MET A 1 262 ? -11.457 14.061 20.868 1.00 80.00 262 MET A C 1
ATOM 1987 O O . MET A 1 262 ? -10.914 15.147 21.014 1.00 80.00 262 MET A O 1
ATOM 1991 N N . SER A 1 263 ? -12.660 13.941 20.301 1.00 67.38 263 SER A N 1
ATOM 1992 C CA . SER A 1 263 ? -13.394 15.078 19.719 1.00 67.38 263 SER A CA 1
ATOM 1993 C C . SER A 1 263 ? -13.930 16.069 20.768 1.00 67.38 263 SER A C 1
ATOM 1995 O O . SER A 1 263 ? -14.526 17.080 20.401 1.00 67.38 263 SER A O 1
ATOM 1997 N N . GLN A 1 264 ? -13.773 15.765 22.063 1.00 59.53 264 GLN A N 1
ATOM 1998 C CA . GLN A 1 264 ? -14.200 16.601 23.192 1.00 59.53 264 GLN A CA 1
ATOM 1999 C C . GLN A 1 264 ? -13.053 17.381 23.862 1.00 59.53 264 GLN A C 1
ATOM 2001 O O . GLN A 1 264 ? -13.312 18.104 24.826 1.00 59.53 264 GLN A O 1
ATOM 2006 N N . ILE A 1 265 ? -11.813 17.220 23.387 1.00 53.28 265 ILE A N 1
ATOM 2007 C CA . ILE A 1 265 ? -10.596 17.879 23.895 1.00 53.28 265 ILE A CA 1
ATOM 2008 C C . ILE A 1 265 ? -10.234 19.044 22.973 1.00 53.28 265 ILE A C 1
ATOM 2010 O O . ILE A 1 265 ? -9.871 20.113 23.513 1.00 53.28 265 ILE A O 1
#

pLDDT: mean 92.99, std 9.14, range [43.56, 98.81]